Protein AF-0000000076529835 (afdb_homodimer)

Organism: NCBI:txid131109

Sequence (228 aa):
MNEPLEGRTKRHLADLSRFGGEAEFIRSHGYEAYTAWTEQGALLRNAGERILIKVATVVEKLPADYKDDHPEIDWAGITRMHNLVSHHYDKVNDDLLWPALTVRIPALLTVLGLMNEPLEGRTKRHLADLSRFGGEAEFIRSHGYEAYTAWTEQGALLRNAGERILIKVATVVEKLPADYKDDHPEIDWAGITRMHNLVSHHYDKVNDDLLWPALTVRIPALLTVLGL

InterPro domains:
  IPR008201 Ribonuclease HepT-like [PF01934] (36-110)

Foldseek 3Di:
DPVVLVVLLVVLLVVLVVLLVVLVVLPVVDLCQCCDPDPSVVVSVVSLLVSLLSNLVSLVVRDPVVVVVQVVQPNVVSVVSNCCSVPPVPPDDSVVRNCCSVPVSVVVNVSVVD/DPVVLVVLLVVLLVQLVVLLVVLVVLPVVDLCQCCDPDPSVVVSVVSLLVSLLSNLVSLVVRDPVVVVVQVVQPNVVSVVSNCCSVPPVPPDDSVVRNCCSVPVSVVVNVSVVD

Radius of gyration: 18.36 Å; Cα contacts (8 Å, |Δi|>4): 212; chains: 2; bounding box: 35×55×47 Å

Nearest PDB structures (foldseek):
  2y3g-assembly2_B  TM=4.519E-01  e=6.573E+00  Cupriavidus metallidurans CH34
  2y3g-assembly2_B  TM=4.516E-01  e=6.021E+00  Cupriavidus metallidurans CH34

pLDDT: mean 93.11, std 8.87, range [40.88, 98.69]

Solvent-accessible surface area (backbone atoms only — not comparable to full-atom values): 12470 Å² total; per-residue (Å²): 128,69,61,69,56,54,53,51,48,52,49,41,52,51,49,44,43,51,45,47,52,54,34,48,56,53,50,72,62,34,69,66,48,42,68,35,98,44,71,67,9,49,41,45,44,30,16,50,54,32,43,51,40,51,45,32,54,43,58,69,67,49,54,67,70,62,48,64,73,44,71,88,53,63,64,66,57,42,50,51,48,32,51,45,54,73,73,31,70,87,69,64,45,67,80,58,50,50,48,42,47,65,44,50,46,54,49,51,33,53,76,69,69,88,127,68,62,70,54,54,52,49,48,50,50,42,50,52,49,45,44,51,45,48,53,53,34,47,57,54,50,71,61,35,69,68,47,42,68,35,97,44,71,66,9,48,40,43,44,31,16,49,54,32,42,50,41,50,47,31,53,44,58,68,67,48,54,68,70,60,49,64,74,43,73,87,55,64,64,67,58,43,53,52,49,33,51,45,54,74,73,30,70,87,70,62,48,67,82,60,49,48,48,42,48,66,45,51,47,54,49,51,32,52,76,70,70,89

Structure (mmCIF, N/CA/C/O backbone):
data_AF-0000000076529835-model_v1
#
loop_
_entity.id
_entity.type
_entity.pdbx_description
1 polymer 'DUF86 domain-containing protein'
#
loop_
_atom_site.group_PDB
_atom_site.id
_atom_site.type_symbol
_atom_site.label_atom_id
_atom_site.label_alt_id
_atom_site.label_comp_id
_atom_site.label_asym_id
_atom_site.label_entity_id
_atom_site.label_seq_id
_atom_site.pdbx_PDB_ins_code
_atom_site.Cartn_x
_atom_site.Cartn_y
_atom_site.Cartn_z
_atom_site.occupancy
_atom_site.B_iso_or_equiv
_atom_site.auth_seq_id
_atom_site.auth_comp_id
_atom_site.auth_asym_id
_atom_site.auth_atom_id
_atom_site.pdbx_PDB_model_num
ATOM 1 N N . MET A 1 1 ? 2.947 19.594 29.938 1 41.53 1 MET A N 1
ATOM 2 C CA . MET A 1 1 ? 2.797 19.328 28.516 1 41.53 1 MET A CA 1
ATOM 3 C C . MET A 1 1 ? 3.744 18.234 28.062 1 41.53 1 MET A C 1
ATOM 5 O O . MET A 1 1 ? 4.957 18.328 28.234 1 41.53 1 MET A O 1
ATOM 9 N N . ASN A 1 2 ? 3.426 16.891 28.031 1 55.22 2 ASN A N 1
ATOM 10 C CA . ASN A 1 2 ? 4.383 15.789 27.969 1 55.22 2 ASN A CA 1
ATOM 11 C C . ASN A 1 2 ? 5.164 15.812 26.656 1 55.22 2 ASN A C 1
ATOM 13 O O . ASN A 1 2 ? 4.582 15.703 25.578 1 55.22 2 ASN A O 1
ATOM 17 N N . GLU A 1 3 ? 6.324 16.438 26.734 1 56.16 3 GLU A N 1
ATOM 18 C CA . GLU A 1 3 ? 7.312 16.781 25.719 1 56.16 3 GLU A CA 1
ATOM 19 C C . GLU A 1 3 ? 7.461 15.672 24.688 1 56.16 3 GLU A C 1
ATOM 21 O O . GLU A 1 3 ? 7.523 15.938 23.484 1 56.16 3 GLU A O 1
ATOM 26 N N . PRO A 1 4 ? 7.5 14.5 25.172 1 63.59 4 PRO A N 1
ATOM 27 C CA . PRO A 1 4 ? 7.676 13.406 24.203 1 63.59 4 PRO A CA 1
ATOM 28 C C . PRO A 1 4 ? 6.469 13.242 23.281 1 63.59 4 PRO A C 1
ATOM 30 O O . PRO A 1 4 ? 6.629 12.914 22.109 1 63.59 4 PRO A O 1
ATOM 33 N N . LEU A 1 5 ? 5.383 13.641 23.797 1 69.69 5 LEU A N 1
ATOM 34 C CA . LEU A 1 5 ? 4.152 13.5 23.016 1 69.69 5 LEU A CA 1
ATOM 35 C C . LEU A 1 5 ? 4.074 14.562 21.922 1 69.69 5 LEU A C 1
ATOM 37 O O . LEU A 1 5 ? 3.643 14.273 20.812 1 69.69 5 LEU A O 1
ATOM 41 N N . GLU A 1 6 ? 4.602 15.727 22.281 1 77.12 6 GLU A N 1
ATOM 42 C CA . GLU A 1 6 ? 4.629 16.812 21.312 1 77.12 6 GLU A CA 1
ATOM 43 C C . GLU A 1 6 ? 5.586 16.5 20.156 1 77.12 6 GLU A C 1
ATOM 45 O O . GLU A 1 6 ? 5.281 16.781 19 1 77.12 6 GLU A O 1
ATOM 50 N N . GLY A 1 7 ? 6.641 15.914 20.625 1 87.56 7 GLY A N 1
ATOM 51 C CA . GLY A 1 7 ? 7.605 15.547 19.609 1 87.56 7 GLY A CA 1
ATOM 52 C C . GLY A 1 7 ? 7.082 14.492 18.656 1 87.56 7 GLY A C 1
ATOM 53 O O . GLY A 1 7 ? 7.297 14.578 17.438 1 87.56 7 GLY A O 1
ATOM 54 N N . ARG A 1 8 ? 6.402 13.547 19.156 1 88.12 8 ARG A N 1
ATOM 55 C CA . ARG A 1 8 ? 5.828 12.477 18.344 1 88.12 8 ARG A CA 1
ATOM 56 C C . ARG A 1 8 ? 4.746 13.016 17.406 1 88.12 8 ARG A C 1
ATOM 58 O O . ARG A 1 8 ? 4.688 12.641 16.234 1 88.12 8 ARG A O 1
ATOM 65 N N . THR A 1 9 ? 4 13.859 17.984 1 93.38 9 THR A N 1
ATOM 66 C CA . THR A 1 9 ? 2.943 14.453 17.172 1 93.38 9 THR A CA 1
ATOM 67 C C . THR A 1 9 ? 3.533 15.266 16.016 1 93.38 9 THR A C 1
ATOM 69 O O . THR A 1 9 ? 3.049 15.195 14.891 1 93.38 9 THR A O 1
ATOM 72 N N . LYS A 1 10 ? 4.52 15.984 16.297 1 94.19 10 LYS A N 1
ATOM 73 C CA . LYS A 1 10 ? 5.191 16.766 15.266 1 94.19 10 LYS A CA 1
ATOM 74 C C . LYS A 1 10 ? 5.754 15.867 14.172 1 94.19 10 LYS A C 1
ATOM 76 O O . LYS A 1 10 ? 5.672 16.188 12.984 1 94.19 10 LYS A O 1
ATOM 81 N N . ARG A 1 11 ? 6.281 14.805 14.586 1 94.12 11 ARG A N 1
ATOM 82 C CA . ARG A 1 11 ? 6.805 13.844 13.617 1 94.12 11 ARG A CA 1
ATOM 83 C C . ARG A 1 11 ? 5.684 13.258 12.766 1 94.12 11 ARG A C 1
ATOM 85 O O . ARG A 1 11 ? 5.836 13.102 11.555 1 94.12 11 ARG A O 1
ATOM 92 N N . HIS A 1 12 ? 4.609 12.953 13.398 1 94.94 12 HIS A N 1
ATOM 93 C CA . HIS A 1 12 ? 3.455 12.422 12.672 1 94.94 12 HIS A CA 1
ATOM 94 C C . HIS A 1 12 ? 2.924 13.438 11.664 1 94.94 12 HIS A C 1
ATOM 96 O O . HIS A 1 12 ? 2.605 13.086 10.531 1 94.94 12 HIS A O 1
ATOM 102 N N . LEU A 1 13 ? 2.943 14.633 12.094 1 95.94 13 LEU A N 1
ATOM 103 C CA . LEU A 1 13 ? 2.439 15.672 11.195 1 95.94 13 LEU A CA 1
ATOM 104 C C . LEU A 1 13 ? 3.402 15.898 10.031 1 95.94 13 LEU A C 1
ATOM 106 O O . LEU A 1 13 ? 2.973 16.172 8.914 1 95.94 13 LEU A O 1
ATOM 110 N N . ALA A 1 14 ? 4.66 15.781 10.289 1 96.5 14 ALA A N 1
ATOM 111 C CA . ALA A 1 14 ? 5.645 15.875 9.211 1 96.5 14 ALA A CA 1
ATOM 112 C C . ALA A 1 14 ? 5.484 14.727 8.219 1 96.5 14 ALA A C 1
ATOM 114 O O . ALA A 1 14 ? 5.629 14.922 7.012 1 96.5 14 ALA A O 1
ATOM 115 N N . ASP A 1 15 ? 5.188 13.578 8.719 1 96.5 15 ASP A N 1
ATOM 116 C CA . ASP A 1 15 ? 4.926 12.43 7.852 1 96.5 15 ASP A CA 1
ATOM 117 C C . ASP A 1 15 ? 3.713 12.68 6.961 1 96.5 15 ASP A C 1
ATOM 119 O O . ASP A 1 15 ? 3.74 12.375 5.766 1 96.5 15 ASP A O 1
ATOM 123 N N . LEU A 1 16 ? 2.715 13.234 7.543 1 97.06 16 LEU A N 1
ATOM 124 C CA . LEU A 1 16 ? 1.512 13.539 6.777 1 97.06 16 LEU A CA 1
ATOM 125 C C . LEU A 1 16 ? 1.827 14.492 5.629 1 97.06 16 LEU A C 1
ATOM 127 O O . LEU A 1 16 ? 1.333 14.32 4.516 1 97.06 16 LEU A O 1
ATOM 131 N N . SER A 1 17 ? 2.641 15.477 5.965 1 97.69 17 SER A N 1
ATOM 132 C CA . SER A 1 17 ? 3.033 16.422 4.934 1 97.69 17 SER A CA 1
ATOM 133 C C . SER A 1 17 ? 3.777 15.742 3.793 1 97.69 17 SER A C 1
ATOM 135 O O . SER A 1 17 ? 3.516 16.016 2.621 1 97.69 17 SER A O 1
ATOM 137 N N . ARG A 1 18 ? 4.613 14.883 4.172 1 97.38 18 ARG A N 1
ATOM 138 C CA . ARG A 1 18 ? 5.371 14.141 3.168 1 97.38 18 ARG A CA 1
ATOM 139 C C . ARG A 1 18 ? 4.449 13.289 2.307 1 97.38 18 ARG A C 1
ATOM 141 O O . ARG A 1 18 ? 4.551 13.297 1.077 1 97.38 18 ARG A O 1
ATOM 148 N N . PHE A 1 19 ? 3.547 12.594 2.924 1 97.88 19 PHE A N 1
ATOM 149 C CA . PHE A 1 19 ? 2.627 11.727 2.193 1 97.88 19 PHE A CA 1
ATOM 150 C C . PHE A 1 19 ? 1.711 12.547 1.294 1 97.88 19 PHE A C 1
ATOM 152 O O . PHE A 1 19 ? 1.352 12.109 0.2 1 97.88 19 PHE A O 1
ATOM 159 N N . GLY A 1 20 ? 1.376 13.703 1.821 1 98 20 GLY A N 1
ATOM 160 C CA . GLY A 1 20 ? 0.612 14.617 0.98 1 98 20 GLY A CA 1
ATOM 161 C C . GLY A 1 20 ? 1.343 15.008 -0.29 1 98 20 GLY A C 1
ATOM 162 O O . GLY A 1 20 ? 0.738 15.086 -1.361 1 98 20 GLY A O 1
ATOM 163 N N . GLY A 1 21 ? 2.604 15.336 -0.151 1 98.06 21 GLY A N 1
ATOM 164 C CA . GLY A 1 21 ? 3.414 15.633 -1.321 1 98.06 21 GLY A CA 1
ATOM 165 C C . GLY A 1 21 ? 3.482 14.477 -2.307 1 98.06 21 GLY A C 1
ATOM 166 O O . GLY A 1 21 ? 3.438 14.688 -3.52 1 98.06 21 GLY A O 1
ATOM 167 N N . GLU A 1 22 ? 3.566 13.32 -1.808 1 98.38 22 GLU A N 1
ATOM 168 C CA . GLU A 1 22 ? 3.6 12.133 -2.652 1 98.38 22 GLU A CA 1
ATOM 169 C C . GLU A 1 22 ? 2.268 11.922 -3.365 1 98.38 22 GLU A C 1
ATOM 171 O O . GLU A 1 22 ? 2.236 11.5 -4.523 1 98.38 22 GLU A O 1
ATOM 176 N N . ALA A 1 23 ? 1.192 12.195 -2.664 1 98.5 23 ALA A N 1
ATOM 177 C CA . ALA A 1 23 ? -0.124 12.125 -3.293 1 98.5 23 ALA A CA 1
ATOM 178 C C . ALA A 1 23 ? -0.245 13.141 -4.426 1 98.5 23 ALA A C 1
ATOM 180 O O . ALA A 1 23 ? -0.833 12.844 -5.473 1 98.5 23 ALA A O 1
ATOM 181 N N . GLU A 1 24 ? 0.293 14.289 -4.164 1 98.25 24 GLU A N 1
ATOM 182 C CA . GLU A 1 24 ? 0.269 15.328 -5.188 1 98.25 24 GLU A CA 1
ATOM 183 C C . GLU A 1 24 ? 1.022 14.891 -6.438 1 98.25 24 GLU A C 1
ATOM 185 O O . GLU A 1 24 ? 0.623 15.219 -7.559 1 98.25 24 GLU A O 1
ATOM 190 N N . PHE A 1 25 ? 2.107 14.234 -6.258 1 98.69 25 PHE A N 1
ATOM 191 C CA . PHE A 1 25 ? 2.873 13.727 -7.387 1 98.69 25 PHE A CA 1
ATOM 192 C C . PHE A 1 25 ? 2.033 12.758 -8.211 1 98.69 25 PHE A C 1
ATOM 194 O O . PHE A 1 25 ? 2.064 12.797 -9.445 1 98.69 25 PHE A O 1
ATOM 201 N N . ILE A 1 26 ? 1.257 11.914 -7.574 1 98.5 26 ILE A N 1
ATOM 202 C CA . ILE A 1 26 ? 0.363 11 -8.273 1 98.5 26 ILE A CA 1
ATOM 203 C C . ILE A 1 26 ? -0.713 11.789 -9.016 1 98.5 26 ILE A C 1
ATOM 205 O O . ILE A 1 26 ? -0.988 11.531 -10.188 1 98.5 26 ILE A O 1
ATOM 209 N N . ARG A 1 27 ? -1.266 12.734 -8.32 1 98.06 27 ARG A N 1
ATOM 210 C CA . ARG A 1 27 ? -2.285 13.586 -8.93 1 98.06 27 ARG A CA 1
ATOM 211 C C . ARG A 1 27 ? -1.761 14.242 -10.203 1 98.06 27 ARG A C 1
ATOM 213 O O . ARG A 1 27 ? -2.49 14.375 -11.188 1 98.06 27 ARG A O 1
ATOM 220 N N . SER A 1 28 ? -0.543 14.617 -10.195 1 98.44 28 SER A N 1
ATOM 221 C CA . SER A 1 28 ? 0.038 15.375 -11.297 1 98.44 28 SER A CA 1
ATOM 222 C C . SER A 1 28 ? 0.135 14.523 -12.562 1 98.44 28 SER A C 1
A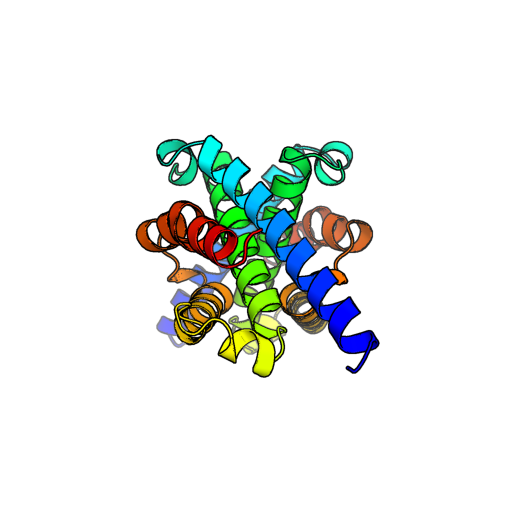TOM 224 O O . SER A 1 28 ? 0.321 15.055 -13.656 1 98.44 28 SER A O 1
ATOM 226 N N . HIS A 1 29 ? 0.025 13.234 -12.453 1 98.19 29 HIS A N 1
ATOM 227 C CA . HIS A 1 29 ? 0.052 12.352 -13.617 1 98.19 29 HIS A CA 1
ATOM 228 C C . HIS A 1 29 ? -1.295 12.352 -14.328 1 98.19 29 HIS A C 1
ATOM 230 O O . HIS A 1 29 ? -1.392 11.906 -15.477 1 98.19 29 HIS A O 1
ATOM 236 N N . GLY A 1 30 ? -2.342 12.742 -13.578 1 98.06 30 GLY A N 1
ATOM 237 C CA . GLY A 1 30 ? -3.666 12.859 -14.164 1 98.06 30 GLY A CA 1
ATOM 238 C C . GLY A 1 30 ? -4.504 11.602 -14 1 98.06 30 GLY A C 1
ATOM 239 O O . GLY A 1 30 ? -3.963 10.508 -13.859 1 98.06 30 GLY A O 1
ATOM 240 N N . TYR A 1 31 ? -5.84 11.773 -14.094 1 97.69 31 TYR A N 1
ATOM 241 C CA . TYR A 1 31 ? -6.809 10.703 -13.891 1 97.69 31 TYR A CA 1
ATOM 242 C C . TYR A 1 31 ? -6.664 9.633 -14.961 1 97.69 31 TYR A C 1
ATOM 244 O O . TYR A 1 31 ? -6.77 8.438 -14.672 1 97.69 31 TYR A O 1
ATOM 252 N N . GLU A 1 32 ? -6.402 10.016 -16.141 1 97.75 32 GLU A N 1
ATOM 253 C CA . GLU A 1 32 ? -6.297 9.07 -17.25 1 97.75 32 GLU A CA 1
ATOM 254 C C . GLU A 1 32 ? -5.113 8.133 -17.062 1 97.75 32 GLU A C 1
ATOM 256 O O . GLU A 1 32 ? -5.242 6.918 -17.25 1 97.75 32 GLU A O 1
ATOM 261 N N . ALA A 1 33 ? -4.023 8.672 -16.688 1 97.94 33 ALA A N 1
ATOM 262 C CA . ALA A 1 33 ? -2.852 7.84 -16.422 1 97.94 33 ALA A CA 1
ATOM 263 C C . ALA A 1 33 ? -3.088 6.914 -15.227 1 97.94 33 ALA A C 1
ATOM 265 O O . ALA A 1 33 ? -2.705 5.742 -15.258 1 97.94 33 ALA A O 1
ATOM 266 N N . TYR A 1 34 ? -3.762 7.473 -14.312 1 98.19 34 TYR A N 1
ATOM 267 C CA . TYR A 1 34 ? -4.039 6.738 -13.078 1 98.19 34 TYR A CA 1
ATOM 268 C C . TYR A 1 34 ? -4.945 5.547 -13.344 1 98.19 34 TYR A C 1
ATOM 270 O O . TYR A 1 34 ? -4.73 4.461 -12.805 1 98.19 34 TYR A O 1
ATOM 278 N N . THR A 1 35 ? -5.852 5.68 -14.211 1 96.94 35 THR A N 1
ATOM 279 C CA . THR A 1 35 ? -6.852 4.637 -14.391 1 96.94 35 THR A CA 1
ATOM 280 C C . THR A 1 35 ? -6.504 3.75 -15.586 1 96.94 35 THR A C 1
ATOM 282 O O . THR A 1 35 ? -7.215 2.785 -15.875 1 96.94 35 THR A O 1
ATOM 285 N N . ALA A 1 36 ? -5.434 4.043 -16.219 1 97.25 36 ALA A N 1
ATOM 286 C CA . ALA A 1 36 ? -5.039 3.27 -17.391 1 97.25 36 ALA A CA 1
ATOM 287 C C . ALA A 1 36 ? -4.715 1.827 -17.016 1 97.25 36 ALA A C 1
ATOM 289 O O . ALA A 1 36 ? -4.094 1.574 -15.984 1 97.25 36 ALA A O 1
ATOM 290 N N . TRP A 1 37 ? -5.16 0.891 -17.891 1 95.44 37 TRP A N 1
ATOM 291 C CA . TRP A 1 37 ? -4.824 -0.513 -17.688 1 95.44 37 TRP A CA 1
ATOM 292 C C . TRP A 1 37 ? -3.451 -0.837 -18.266 1 95.44 37 TRP A C 1
ATOM 294 O O . TRP A 1 37 ? -3.338 -1.612 -19.203 1 95.44 37 TRP A O 1
ATOM 304 N N . THR A 1 38 ? -2.467 -0.208 -17.766 1 97.38 38 THR A N 1
ATOM 305 C CA . THR A 1 38 ? -1.058 -0.358 -18.109 1 97.38 38 THR A CA 1
ATOM 306 C C . THR A 1 38 ? -0.212 -0.574 -16.859 1 97.38 38 THR A C 1
ATOM 308 O O . THR A 1 38 ? -0.699 -0.411 -15.734 1 97.38 38 THR A O 1
ATOM 311 N N . GLU A 1 39 ? 1.002 -0.885 -17.031 1 97.25 39 GLU A N 1
ATOM 312 C CA . GLU A 1 39 ? 1.929 -1.034 -15.914 1 97.25 39 GLU A CA 1
ATOM 313 C C . GLU A 1 39 ? 2.1 0.281 -15.156 1 97.25 39 GLU A C 1
ATOM 315 O O . GLU A 1 39 ? 2.184 0.291 -13.93 1 97.25 39 GLU A O 1
ATOM 320 N N . GLN A 1 40 ? 2.146 1.317 -15.953 1 97.69 40 GLN A N 1
ATOM 321 C CA . GLN A 1 40 ? 2.268 2.635 -15.336 1 97.69 40 GLN A CA 1
ATOM 322 C C . GLN A 1 40 ? 1.024 2.977 -14.523 1 97.69 40 GLN A C 1
ATOM 324 O O . GLN A 1 40 ? 1.127 3.547 -13.43 1 97.69 40 GLN A O 1
ATOM 329 N N . GLY A 1 41 ? -0.116 2.68 -15.07 1 97.94 41 GLY A N 1
ATOM 330 C CA . GLY A 1 41 ? -1.341 2.879 -14.312 1 97.94 41 GLY A CA 1
ATOM 331 C C . GLY A 1 41 ? -1.379 2.086 -13.016 1 97.94 41 GLY A C 1
ATOM 332 O O . GLY A 1 41 ? -1.753 2.615 -11.969 1 97.94 41 GLY A O 1
ATOM 333 N N . ALA A 1 42 ? -0.956 0.844 -13.109 1 97.81 42 ALA A N 1
ATOM 334 C CA . ALA A 1 42 ? -0.907 -0.012 -11.922 1 97.81 42 ALA A CA 1
ATOM 335 C C . ALA A 1 42 ? 0.062 0.543 -10.883 1 97.81 42 ALA A C 1
ATOM 337 O O . ALA A 1 42 ? -0.207 0.483 -9.68 1 97.81 42 ALA A O 1
ATOM 338 N N . LEU A 1 43 ? 1.141 1.068 -11.398 1 98.62 43 LEU A N 1
ATOM 339 C CA . LEU A 1 43 ? 2.131 1.688 -10.531 1 98.62 43 LEU A CA 1
ATOM 340 C C . LEU A 1 43 ? 1.518 2.846 -9.75 1 98.62 43 LEU A C 1
ATOM 342 O O . LEU A 1 43 ? 1.668 2.924 -8.523 1 98.62 43 LEU A O 1
ATOM 346 N N . LEU A 1 44 ? 0.833 3.688 -10.406 1 98.5 44 LEU A N 1
ATOM 347 C CA . LEU A 1 44 ? 0.201 4.848 -9.789 1 98.5 44 LEU A CA 1
ATOM 348 C C . LEU A 1 44 ? -0.877 4.414 -8.797 1 98.5 44 LEU A C 1
ATOM 350 O O . LEU A 1 44 ? -0.97 4.957 -7.699 1 98.5 44 LEU A O 1
ATOM 354 N N . ARG A 1 45 ? -1.605 3.436 -9.148 1 97.75 45 ARG A N 1
ATOM 355 C CA . ARG A 1 45 ? -2.697 2.975 -8.297 1 97.75 45 ARG A CA 1
ATOM 356 C C . ARG A 1 45 ? -2.166 2.303 -7.035 1 97.75 45 ARG A C 1
ATOM 358 O O . ARG A 1 45 ? -2.637 2.58 -5.93 1 97.75 45 ARG A O 1
ATOM 365 N N . ASN A 1 46 ? -1.205 1.452 -7.203 1 98.12 46 ASN A N 1
ATOM 366 C CA . ASN A 1 46 ? -0.594 0.814 -6.043 1 98.12 46 ASN A CA 1
ATOM 367 C C . ASN A 1 46 ? 0.006 1.843 -5.086 1 98.12 46 ASN A C 1
ATOM 369 O O . ASN A 1 46 ? -0.195 1.763 -3.875 1 98.12 46 ASN A O 1
ATOM 373 N N . ALA A 1 47 ? 0.714 2.766 -5.648 1 98.5 47 ALA A N 1
ATOM 374 C CA . ALA A 1 47 ? 1.323 3.807 -4.824 1 98.5 47 ALA A CA 1
ATOM 375 C C . ALA A 1 47 ? 0.258 4.629 -4.105 1 98.5 47 ALA A C 1
ATOM 377 O O . ALA A 1 47 ? 0.403 4.945 -2.922 1 98.5 47 ALA A O 1
ATOM 378 N N . GLY A 1 48 ? -0.76 4.988 -4.816 1 98.06 48 GLY A N 1
ATOM 379 C CA . GLY A 1 48 ? -1.847 5.742 -4.215 1 98.06 48 GLY A CA 1
ATOM 380 C C . GLY A 1 48 ? -2.504 5.02 -3.055 1 98.06 48 GLY A C 1
ATOM 381 O O . GLY A 1 48 ? -2.791 5.621 -2.02 1 98.06 48 GLY A O 1
ATOM 382 N N . GLU A 1 49 ? -2.762 3.76 -3.27 1 97.25 49 GLU A N 1
ATOM 383 C CA . GLU A 1 49 ? -3.35 2.953 -2.203 1 97.25 49 GLU A CA 1
ATOM 384 C C . GLU A 1 49 ? -2.455 2.932 -0.968 1 97.25 49 GLU A C 1
ATOM 386 O O . GLU A 1 49 ? -2.939 3.059 0.159 1 97.25 49 GLU A O 1
ATOM 391 N N . ARG A 1 50 ? -1.225 2.787 -1.156 1 97.06 50 ARG A N 1
ATOM 392 C CA . ARG A 1 50 ? -0.289 2.748 -0.037 1 97.06 50 ARG A CA 1
ATOM 393 C C . ARG A 1 50 ? -0.24 4.09 0.683 1 97.06 50 ARG A C 1
ATOM 395 O O . ARG A 1 50 ? -0.197 4.141 1.914 1 97.06 50 ARG A O 1
ATOM 402 N N . ILE A 1 51 ? -0.216 5.145 -0.064 1 97.56 51 ILE A N 1
ATOM 403 C CA . ILE A 1 51 ? -0.189 6.477 0.526 1 97.56 51 ILE A CA 1
ATOM 404 C C . ILE A 1 51 ? -1.421 6.676 1.406 1 97.56 51 ILE A C 1
ATOM 406 O O . ILE A 1 51 ? -1.319 7.203 2.518 1 97.56 51 ILE A O 1
ATOM 410 N N . LEU A 1 52 ? -2.545 6.27 0.88 1 96.5 52 LEU A N 1
ATOM 411 C CA . LEU A 1 52 ? -3.773 6.383 1.659 1 96.5 52 LEU A CA 1
ATOM 412 C C . LEU A 1 52 ? -3.658 5.609 2.971 1 96.5 52 LEU A C 1
ATOM 414 O O . LEU A 1 52 ? -4.047 6.109 4.027 1 96.5 52 LEU A O 1
ATOM 418 N N . ILE A 1 53 ? -3.152 4.445 2.928 1 96.25 53 ILE A N 1
ATOM 419 C CA . ILE A 1 53 ? -2.986 3.609 4.113 1 96.25 53 ILE A CA 1
ATOM 420 C C . ILE A 1 53 ? -2.02 4.281 5.086 1 96.25 53 ILE A C 1
ATOM 422 O O . ILE A 1 53 ? -2.279 4.332 6.289 1 96.25 53 ILE A O 1
ATOM 426 N N . LYS A 1 54 ? -0.965 4.828 4.594 1 96.69 54 LYS A N 1
ATOM 427 C CA . LYS A 1 54 ? 0.022 5.496 5.438 1 96.69 54 LYS A CA 1
ATOM 428 C C . LYS A 1 54 ? -0.574 6.734 6.105 1 96.69 54 LYS A C 1
ATOM 430 O O . LYS A 1 54 ? -0.346 6.973 7.293 1 96.69 54 LYS A O 1
ATOM 435 N N . VAL A 1 55 ? -1.295 7.48 5.352 1 96.94 55 VAL A N 1
ATOM 436 C CA . VAL A 1 55 ? -1.962 8.648 5.91 1 96.94 55 VAL A CA 1
ATOM 437 C C . VAL A 1 55 ? -2.893 8.227 7.043 1 96.94 55 VAL A C 1
ATOM 439 O O . VAL A 1 55 ? -2.846 8.789 8.141 1 96.94 55 VAL A O 1
ATOM 442 N N . ALA A 1 56 ? -3.699 7.258 6.762 1 96 56 ALA A N 1
ATOM 443 C CA . ALA A 1 56 ? -4.645 6.789 7.77 1 96 56 ALA A CA 1
ATOM 444 C C . ALA A 1 56 ? -3.918 6.262 9 1 96 56 ALA A C 1
ATOM 446 O O . ALA A 1 56 ? -4.352 6.492 10.133 1 96 56 ALA A O 1
ATOM 447 N N . THR A 1 57 ? -2.826 5.566 8.82 1 94.44 57 THR A N 1
ATOM 448 C CA . THR A 1 57 ? -2.023 5.031 9.914 1 94.44 57 THR A CA 1
ATOM 449 C C . THR A 1 57 ? -1.505 6.16 10.805 1 94.44 57 THR A C 1
ATOM 451 O O . THR A 1 57 ? -1.591 6.078 12.031 1 94.44 57 THR A O 1
ATOM 454 N N . VAL A 1 58 ? -0.989 7.215 10.203 1 94.81 58 VAL A N 1
ATOM 455 C CA . VAL A 1 58 ? -0.48 8.359 10.953 1 94.81 58 VAL A CA 1
ATOM 456 C C . VAL A 1 58 ? -1.617 9.008 11.742 1 94.81 58 VAL A C 1
ATOM 458 O O . VAL A 1 58 ? -1.466 9.312 12.93 1 94.81 58 VAL A O 1
ATOM 461 N N . VAL A 1 59 ? -2.734 9.164 11.047 1 95.12 59 VAL A N 1
ATOM 462 C CA . VAL A 1 59 ? -3.898 9.797 11.656 1 95.12 59 VAL A CA 1
ATOM 463 C C . VAL A 1 59 ? -4.332 9 12.883 1 95.12 59 VAL A C 1
ATOM 465 O O . VAL A 1 59 ? -4.672 9.578 13.922 1 95.12 59 VAL A O 1
ATOM 468 N N . GLU A 1 60 ? -4.309 7.758 12.742 1 93.62 60 GLU A N 1
ATOM 469 C CA . GLU A 1 60 ? -4.734 6.891 13.836 1 93.62 60 GLU A CA 1
ATOM 470 C C . GLU A 1 60 ? -3.781 6.984 15.016 1 93.62 60 GLU A C 1
ATOM 472 O O . GLU A 1 60 ? -4.168 6.723 16.156 1 93.62 60 GLU A O 1
ATOM 477 N N . LYS A 1 61 ? -2.619 7.387 14.781 1 92.94 61 LYS A N 1
ATOM 478 C CA . LYS A 1 61 ? -1.607 7.48 15.828 1 92.94 61 LYS A CA 1
ATOM 479 C C . LYS A 1 61 ? -1.655 8.844 16.516 1 92.94 61 LYS A C 1
ATOM 481 O O . LYS A 1 61 ? -1.03 9.031 17.562 1 92.94 61 LYS A O 1
ATOM 486 N N . LEU A 1 62 ? -2.365 9.789 15.984 1 94.62 62 LEU A N 1
ATOM 487 C CA . LEU A 1 62 ? -2.486 11.094 16.609 1 94.62 62 LEU A CA 1
ATOM 488 C C . LEU A 1 62 ? -3.23 10.992 17.938 1 94.62 62 LEU A C 1
ATOM 490 O O . LEU A 1 62 ? -4.188 10.227 18.062 1 94.62 62 LEU A O 1
ATOM 494 N N . PRO A 1 63 ? -2.816 11.805 18.891 1 94.75 63 PRO A N 1
ATOM 495 C CA . PRO A 1 63 ? -3.477 11.758 20.188 1 94.75 63 PRO A CA 1
ATOM 496 C C . PRO A 1 63 ? -4.93 12.227 20.141 1 94.75 63 PRO A C 1
ATOM 498 O O . PRO A 1 63 ? -5.277 13.07 19.312 1 94.75 63 PRO A O 1
ATOM 501 N N . ALA A 1 64 ? -5.711 11.672 21.094 1 94.12 64 ALA A N 1
ATOM 502 C CA . ALA A 1 64 ? -7.133 11.984 21.156 1 94.12 64 ALA A CA 1
ATOM 503 C C . ALA A 1 64 ? -7.355 13.484 21.328 1 94.12 64 ALA A C 1
ATOM 505 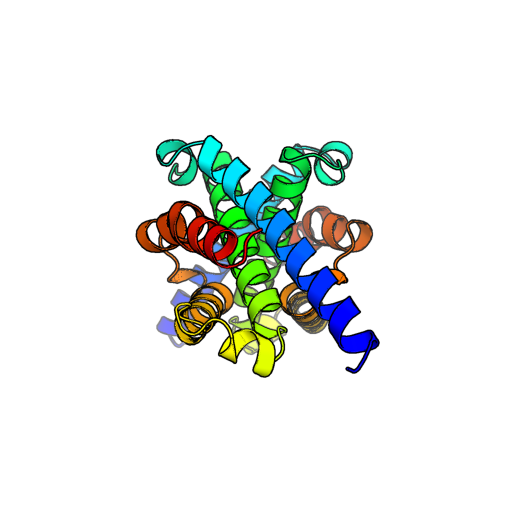O O . ALA A 1 64 ? -8.266 14.062 20.734 1 94.12 64 ALA A O 1
ATOM 506 N N . ASP A 1 65 ? -6.625 14.055 22.172 1 94.38 65 ASP A N 1
ATOM 507 C CA . ASP A 1 65 ? -6.785 15.484 22.422 1 94.38 65 ASP A CA 1
ATOM 508 C C . ASP A 1 65 ? -6.535 16.297 21.156 1 94.38 65 ASP A C 1
ATOM 510 O O . ASP A 1 65 ? -7.207 17.297 20.906 1 94.38 65 ASP A O 1
ATOM 514 N N . TYR A 1 66 ? -5.543 15.914 20.422 1 94.38 66 TYR A N 1
ATOM 515 C CA . TYR A 1 66 ? -5.273 16.562 19.141 1 94.38 66 TYR A CA 1
ATOM 516 C C . TYR A 1 66 ? -6.473 16.453 18.219 1 94.38 66 TYR A C 1
ATOM 518 O O . TYR A 1 66 ? -6.871 17.438 17.594 1 94.38 66 TYR A O 1
ATOM 526 N N . LYS A 1 67 ? -7.027 15.32 18.125 1 95.19 67 LYS A N 1
ATOM 527 C CA . LYS A 1 67 ? -8.18 15.086 17.266 1 95.19 67 LYS A CA 1
ATOM 528 C C . LYS A 1 67 ? -9.398 15.867 17.75 1 95.19 67 LYS A C 1
ATOM 530 O O . LYS A 1 67 ? -10.172 16.391 16.938 1 95.19 67 LYS A O 1
ATOM 535 N N . ASP A 1 68 ? -9.492 15.93 18.984 1 95.31 68 ASP A N 1
ATOM 536 C CA . ASP A 1 68 ? -10.594 16.688 19.562 1 95.31 68 ASP A CA 1
ATOM 537 C C . ASP A 1 68 ? -10.516 18.156 19.188 1 95.31 68 ASP A C 1
ATOM 539 O O . ASP A 1 68 ? -11.547 18.844 19.109 1 95.31 68 ASP A O 1
ATOM 543 N N . ASP A 1 69 ? -9.344 18.594 18.953 1 94.5 69 ASP A N 1
ATOM 544 C CA . ASP A 1 69 ? -9.125 19.984 18.578 1 94.5 69 ASP A CA 1
ATOM 545 C C . ASP A 1 69 ? -9.508 20.234 17.125 1 94.5 69 ASP A C 1
ATOM 547 O O . ASP A 1 69 ? -9.602 21.391 16.703 1 94.5 69 ASP A O 1
ATOM 551 N N . HIS A 1 70 ? -9.719 19.234 16.359 1 95.69 70 HIS A N 1
ATOM 552 C CA . HIS A 1 70 ? -10.078 19.344 14.953 1 95.69 70 HIS A CA 1
ATOM 553 C C . HIS A 1 70 ? -11.336 18.531 14.641 1 95.69 70 HIS A C 1
ATOM 555 O O . HIS A 1 70 ? -11.289 17.578 13.852 1 95.69 70 HIS A O 1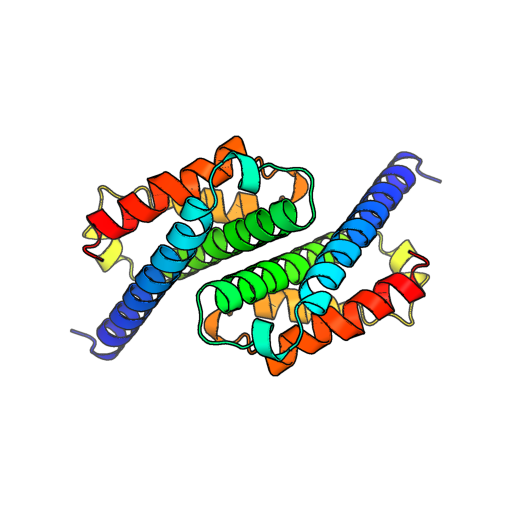
ATOM 561 N N . PRO A 1 71 ? -12.461 18.969 15.18 1 95 71 PRO A N 1
ATOM 562 C CA . PRO A 1 71 ? -13.703 18.203 15.031 1 95 71 PRO A CA 1
ATOM 563 C C . PRO A 1 71 ? -14.273 18.266 13.617 1 95 71 PRO A C 1
ATOM 565 O O . PRO A 1 71 ? -15.164 17.484 13.273 1 95 71 PRO A O 1
ATOM 568 N N . GLU A 1 72 ? -13.766 19.125 12.844 1 94.81 72 GLU A N 1
ATOM 569 C CA . GLU A 1 72 ? -14.234 19.266 11.461 1 94.81 72 GLU A CA 1
ATOM 570 C C . GLU A 1 72 ? -13.734 18.109 10.594 1 94.81 72 GLU A C 1
ATOM 572 O O . GLU A 1 72 ? -14.234 17.906 9.484 1 94.81 72 GLU A O 1
ATOM 577 N N . ILE A 1 73 ? -12.75 17.453 11.094 1 96.25 73 ILE A N 1
ATOM 578 C CA . ILE A 1 73 ? -12.188 16.328 10.344 1 96.25 73 ILE A CA 1
ATOM 579 C C . ILE A 1 73 ? -12.969 15.055 10.664 1 96.25 73 ILE A C 1
ATOM 581 O O . ILE A 1 73 ? -13.242 14.758 11.828 1 96.25 73 ILE A O 1
ATOM 585 N N . ASP A 1 74 ? -13.359 14.273 9.586 1 94.88 74 ASP A N 1
ATOM 586 C CA . ASP A 1 74 ? -14.023 12.984 9.734 1 94.88 74 ASP A CA 1
ATOM 587 C C . ASP A 1 74 ? -13.023 11.883 10.047 1 94.88 74 ASP A C 1
ATOM 589 O O . ASP A 1 74 ? -12.766 11.008 9.211 1 94.88 74 ASP A O 1
ATOM 593 N N . TRP A 1 75 ? -12.578 11.797 11.312 1 95.56 75 TRP A N 1
ATOM 594 C CA . TRP A 1 75 ? -11.555 10.844 11.734 1 95.56 75 TRP A CA 1
ATOM 595 C C . TRP A 1 75 ? -12.039 9.406 11.539 1 95.56 75 TRP A C 1
ATOM 597 O O . TRP A 1 75 ? -11.273 8.547 11.102 1 95.56 75 TRP A O 1
ATOM 607 N N . ALA A 1 76 ? -13.281 9.188 11.773 1 93.69 76 ALA A N 1
ATOM 608 C CA . ALA A 1 76 ? -13.859 7.855 11.625 1 93.69 76 ALA A CA 1
ATOM 609 C C . ALA A 1 76 ? -13.883 7.426 10.164 1 93.69 76 ALA A C 1
ATOM 611 O O . ALA A 1 76 ? -13.656 6.258 9.844 1 93.69 76 ALA A O 1
ATOM 612 N N . GLY A 1 77 ? -14.195 8.328 9.328 1 94 77 GLY A N 1
ATOM 613 C CA . GLY A 1 77 ? -14.195 8.039 7.902 1 94 77 GLY A CA 1
ATOM 614 C C . GLY A 1 77 ? -12.836 7.625 7.375 1 94 77 GLY A C 1
ATOM 615 O O . GLY A 1 77 ? -12.734 6.734 6.527 1 94 77 GLY A O 1
ATOM 616 N N . ILE A 1 78 ? -11.805 8.273 7.906 1 94.62 78 ILE A N 1
ATOM 617 C CA . ILE A 1 78 ? -10.438 7.945 7.516 1 94.62 78 ILE A CA 1
ATOM 618 C C . ILE A 1 78 ? -10.117 6.508 7.926 1 94.62 78 ILE A C 1
ATOM 620 O O . ILE A 1 78 ? -9.555 5.742 7.137 1 94.62 78 ILE A O 1
ATOM 624 N N . THR A 1 79 ? -10.523 6.156 9.07 1 92.38 79 THR A N 1
ATOM 625 C CA . THR A 1 79 ? -10.297 4.805 9.562 1 92.38 79 THR A CA 1
ATOM 626 C C . THR A 1 79 ? -11.062 3.785 8.711 1 92.38 79 THR A C 1
ATOM 628 O O . THR A 1 79 ? -10.539 2.715 8.398 1 92.38 79 THR A O 1
ATOM 631 N N . ARG A 1 80 ? -12.266 4.102 8.352 1 91.44 80 ARG A N 1
ATOM 632 C CA . ARG A 1 80 ? -13.07 3.215 7.523 1 91.44 80 ARG A CA 1
ATOM 633 C C . ARG A 1 80 ? -12.414 2.99 6.164 1 91.44 80 ARG A C 1
ATOM 635 O O . ARG A 1 80 ? -12.398 1.869 5.652 1 91.44 80 ARG A O 1
ATOM 642 N N . MET A 1 81 ? -11.93 4.016 5.652 1 90.19 81 MET A N 1
ATOM 643 C CA . MET A 1 81 ? -11.258 3.902 4.363 1 90.19 81 MET A CA 1
ATOM 644 C C . MET A 1 81 ? -10 3.045 4.48 1 90.19 81 MET A C 1
ATOM 646 O O . MET A 1 81 ? -9.711 2.23 3.598 1 90.19 81 MET A O 1
ATOM 650 N N . HIS A 1 82 ? -9.227 3.277 5.531 1 91.12 82 HIS A N 1
ATOM 651 C CA . HIS A 1 82 ? -8.062 2.441 5.797 1 91.12 82 HIS A CA 1
ATOM 652 C C . HIS A 1 82 ? -8.43 0.962 5.758 1 91.12 82 HIS A C 1
ATOM 654 O O . HIS A 1 82 ? -7.781 0.176 5.062 1 91.12 82 HIS A O 1
ATOM 660 N N . ASN A 1 83 ? -9.492 0.65 6.441 1 89.5 83 ASN A N 1
ATOM 661 C CA . ASN A 1 83 ? -9.906 -0.745 6.551 1 89.5 83 ASN A CA 1
ATOM 662 C C . ASN A 1 83 ? -10.312 -1.312 5.195 1 89.5 83 ASN A C 1
ATOM 664 O O . ASN A 1 83 ? -9.977 -2.453 4.867 1 89.5 83 ASN A O 1
ATOM 668 N N . LEU A 1 84 ? -10.984 -0.528 4.523 1 89.38 84 LEU A N 1
ATOM 669 C CA . LEU A 1 84 ? -11.43 -0.946 3.197 1 89.38 84 LEU A CA 1
ATOM 670 C C . LEU A 1 84 ? -10.234 -1.24 2.291 1 89.38 84 LEU A C 1
ATOM 672 O O . LEU A 1 84 ? -10.172 -2.305 1.673 1 89.38 84 LEU A O 1
ATOM 676 N N . VAL A 1 85 ? -9.266 -0.387 2.24 1 92.38 85 VAL A N 1
ATOM 677 C CA . VAL A 1 85 ? -8.133 -0.516 1.326 1 92.38 85 VAL A CA 1
ATOM 678 C C . VAL A 1 85 ? -7.203 -1.624 1.811 1 92.38 85 VAL A C 1
ATOM 680 O O . VAL A 1 85 ? -6.684 -2.4 1.007 1 92.38 85 VAL A O 1
ATOM 683 N N . SER A 1 86 ? -7.039 -1.76 3.078 1 90.19 86 SER A N 1
ATOM 684 C CA . SER A 1 86 ? -6.102 -2.721 3.65 1 90.19 86 SER A CA 1
ATOM 685 C C . SER A 1 86 ? -6.633 -4.145 3.539 1 90.19 86 SER A C 1
ATOM 687 O O . SER A 1 86 ? -5.859 -5.086 3.346 1 90.19 86 SER A O 1
ATOM 689 N N . HIS A 1 87 ? -7.891 -4.312 3.607 1 85.25 87 HIS A N 1
ATOM 690 C CA . HIS A 1 87 ? -8.406 -5.668 3.766 1 85.25 87 HIS A CA 1
ATOM 691 C C . HIS A 1 87 ? -9.156 -6.121 2.518 1 85.25 87 HIS A C 1
ATOM 693 O O . HIS A 1 87 ? -9.32 -7.324 2.291 1 85.25 87 HIS A O 1
ATOM 699 N N . HIS A 1 88 ? -9.516 -5.211 1.721 1 86.19 88 HIS A N 1
ATOM 700 C CA . HIS A 1 88 ? -10.32 -5.547 0.556 1 86.19 88 HIS A CA 1
ATOM 701 C C . HIS A 1 88 ? -9.703 -4.992 -0.724 1 86.19 88 HIS A C 1
ATOM 703 O O . HIS A 1 88 ? -10.336 -4.203 -1.431 1 86.19 88 HIS A O 1
ATOM 709 N N . TYR A 1 89 ? -8.586 -5.582 -1.067 1 85.44 89 TYR A N 1
ATOM 710 C CA . TYR A 1 89 ? -7.84 -5.094 -2.223 1 85.44 89 TYR A CA 1
ATOM 711 C C . TYR A 1 89 ? -8.648 -5.258 -3.504 1 85.44 89 TYR A C 1
ATOM 713 O O . TYR A 1 89 ? -8.422 -4.547 -4.484 1 85.44 89 TYR A O 1
ATOM 721 N N . ASP A 1 90 ? -9.562 -6.129 -3.453 1 85.06 90 ASP A N 1
ATOM 722 C CA . ASP A 1 90 ? -10.352 -6.43 -4.641 1 85.06 90 ASP A CA 1
ATOM 723 C C . ASP A 1 90 ? -11.602 -5.555 -4.707 1 85.06 90 ASP A C 1
ATOM 725 O O . ASP A 1 90 ? -12.344 -5.59 -5.691 1 85.06 90 ASP A O 1
ATOM 729 N N . LYS A 1 91 ? -11.789 -4.785 -3.707 1 84.38 91 LYS A N 1
ATOM 730 C CA . LYS A 1 91 ? -12.961 -3.918 -3.689 1 84.38 91 LYS A CA 1
ATOM 731 C C . LYS A 1 91 ? -12.57 -2.453 -3.838 1 84.38 91 LYS A C 1
ATOM 733 O O . LYS A 1 91 ? -13.414 -1.562 -3.752 1 84.38 91 LYS A O 1
ATOM 738 N N . VAL A 1 92 ? -11.336 -2.266 -4.004 1 86.62 92 VAL A N 1
ATOM 739 C CA . VAL A 1 92 ? -10.852 -0.899 -4.156 1 86.62 92 VAL A CA 1
ATOM 740 C C . VAL A 1 92 ? -11.156 -0.393 -5.562 1 86.62 92 VAL A C 1
ATOM 742 O O . VAL A 1 92 ? -10.844 -1.06 -6.555 1 86.62 92 VAL A O 1
ATOM 745 N N . ASN A 1 93 ? -11.891 0.66 -5.652 1 88.69 93 ASN A N 1
ATOM 746 C CA . ASN A 1 93 ? -12.32 1.26 -6.91 1 88.69 93 ASN A CA 1
ATOM 747 C C . ASN A 1 93 ? -11.633 2.604 -7.152 1 88.69 93 ASN A C 1
ATOM 749 O O . ASN A 1 93 ? -11.516 3.416 -6.234 1 88.69 93 ASN A O 1
ATOM 753 N N . ASP A 1 94 ? -11.266 2.787 -8.375 1 89.12 94 ASP A N 1
ATOM 754 C CA . ASP A 1 94 ? -10.57 4.016 -8.742 1 89.12 94 ASP A CA 1
ATOM 755 C C . ASP A 1 94 ? -11.422 5.246 -8.422 1 89.12 94 ASP A C 1
ATOM 757 O O . ASP A 1 94 ? -10.891 6.285 -8.023 1 89.12 94 ASP A O 1
ATOM 761 N N . ASP A 1 95 ? -12.672 5.047 -8.531 1 88.88 95 ASP A N 1
ATOM 762 C CA . ASP A 1 95 ? -13.578 6.164 -8.32 1 88.88 95 ASP A CA 1
ATOM 763 C C . ASP A 1 95 ? -13.562 6.621 -6.859 1 88.88 95 ASP A C 1
ATOM 765 O O . ASP A 1 95 ? -13.836 7.785 -6.566 1 88.88 95 ASP A O 1
ATOM 769 N N . LEU A 1 96 ? -13.242 5.754 -6.008 1 90.31 96 LEU A N 1
ATOM 770 C CA . LEU A 1 96 ? -13.141 6.078 -4.59 1 90.31 96 LEU A CA 1
ATOM 771 C C . LEU A 1 96 ? -11.734 6.559 -4.238 1 90.31 96 LEU A C 1
ATOM 773 O O . LEU A 1 96 ? -11.578 7.535 -3.5 1 90.31 96 LEU A O 1
ATOM 777 N N . LEU A 1 97 ? -10.805 6.012 -4.832 1 94.38 97 LEU A N 1
ATOM 778 C CA . LEU A 1 97 ? -9.43 6.23 -4.383 1 94.38 97 LEU A CA 1
ATOM 779 C C . LEU A 1 97 ? -8.867 7.52 -4.969 1 94.38 97 LEU A C 1
ATOM 781 O O . LEU A 1 97 ? -8.117 8.234 -4.305 1 94.38 97 LEU A O 1
ATOM 785 N N . TRP A 1 98 ? -9.289 7.762 -6.188 1 96.81 98 TRP A N 1
ATOM 786 C CA . TRP A 1 98 ? -8.758 8.969 -6.82 1 96.81 98 TRP A CA 1
ATOM 787 C C . TRP A 1 98 ? -9.188 10.211 -6.059 1 96.81 98 TRP A C 1
ATOM 789 O O . TRP A 1 98 ? -8.352 11.047 -5.695 1 96.81 98 TRP A O 1
ATOM 799 N N . PRO A 1 99 ? -10.477 10.344 -5.695 1 96.19 99 PRO A N 1
ATOM 800 C CA . PRO A 1 99 ? -10.852 11.516 -4.898 1 96.19 99 PRO A CA 1
ATOM 801 C C . PRO A 1 99 ? -10.188 11.539 -3.525 1 96.19 99 PRO A C 1
ATOM 803 O O . PRO A 1 99 ? -9.891 12.609 -2.99 1 96.19 99 PRO A O 1
ATOM 806 N N . ALA A 1 100 ? -10 10.414 -2.939 1 96.06 100 ALA A N 1
ATOM 807 C CA . ALA A 1 100 ? -9.297 10.359 -1.659 1 96.06 100 ALA A CA 1
ATOM 808 C C . ALA A 1 100 ? -7.906 10.984 -1.768 1 96.06 100 ALA A C 1
ATOM 810 O O . ALA A 1 100 ? -7.516 11.789 -0.926 1 96.06 100 ALA A O 1
ATOM 811 N N . LEU A 1 101 ? -7.227 10.719 -2.84 1 96.94 101 LEU A N 1
ATOM 812 C CA . LEU A 1 101 ? -5.855 11.18 -3.053 1 96.94 101 LEU A CA 1
ATOM 813 C C . LEU A 1 101 ? -5.828 12.648 -3.449 1 96.94 101 LEU A C 1
ATOM 815 O O . LEU A 1 101 ? -4.934 13.391 -3.041 1 96.94 101 LEU A O 1
ATOM 819 N N . THR A 1 102 ? -6.855 13.07 -4.195 1 97.38 102 THR A N 1
ATOM 820 C CA . THR A 1 102 ? -6.73 14.344 -4.891 1 97.38 102 THR A CA 1
ATOM 821 C C . THR A 1 102 ? -7.57 15.414 -4.207 1 97.38 102 THR A C 1
ATOM 823 O O . THR A 1 102 ? -7.379 16.609 -4.449 1 97.38 102 THR A O 1
ATOM 826 N N . VAL A 1 103 ? -8.414 15.016 -3.369 1 96.75 103 VAL A N 1
ATOM 827 C CA . VAL A 1 103 ? -9.312 15.977 -2.73 1 96.75 103 VAL A CA 1
ATOM 828 C C . VAL A 1 103 ? -9.227 15.828 -1.213 1 96.75 103 VAL A C 1
ATOM 830 O O . VA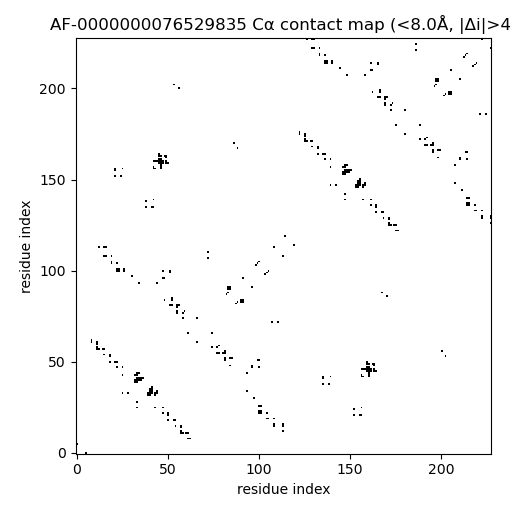L A 1 103 ? -8.852 16.766 -0.513 1 96.75 103 VAL A O 1
ATOM 833 N N . ARG A 1 104 ? -9.438 14.625 -0.692 1 96.44 104 ARG A N 1
ATOM 834 C CA . ARG A 1 104 ? -9.602 14.43 0.745 1 96.44 104 ARG A CA 1
ATOM 835 C C . ARG A 1 104 ? -8.273 14.617 1.478 1 96.44 104 ARG A C 1
ATOM 837 O O . ARG A 1 104 ? -8.219 15.281 2.516 1 96.44 104 ARG A O 1
ATOM 844 N N . ILE A 1 105 ? -7.227 14.062 0.916 1 96.88 105 ILE A N 1
ATOM 845 C CA . ILE A 1 105 ? -5.922 14.172 1.562 1 96.88 105 ILE A CA 1
ATOM 846 C C . ILE A 1 105 ? -5.453 15.625 1.528 1 96.88 105 ILE A C 1
ATOM 848 O O . ILE A 1 105 ? -5.082 16.188 2.561 1 96.88 105 ILE A O 1
ATOM 852 N N . PRO A 1 106 ? -5.535 16.266 0.396 1 97.19 106 PRO A N 1
ATOM 853 C CA . PRO A 1 106 ? -5.152 17.688 0.392 1 97.19 106 PRO A CA 1
ATOM 854 C C . PRO A 1 106 ? -5.988 18.531 1.352 1 97.19 106 PRO A C 1
ATOM 856 O O . PRO A 1 106 ? -5.461 19.406 2.027 1 97.19 106 PRO A O 1
ATOM 859 N N . ALA A 1 107 ? -7.27 18.266 1.438 1 96.81 107 ALA A N 1
ATOM 860 C CA . ALA A 1 107 ? -8.133 19 2.361 1 96.81 107 ALA A CA 1
ATOM 861 C C . ALA A 1 107 ? -7.707 18.766 3.809 1 96.81 107 ALA A C 1
ATOM 863 O O . ALA A 1 107 ? -7.695 19.703 4.613 1 96.81 107 ALA A O 1
ATOM 864 N N . LEU A 1 108 ? -7.379 17.547 4.133 1 97.12 108 LEU A N 1
ATOM 865 C CA . LEU A 1 108 ? -6.887 17.188 5.461 1 97.12 108 LEU A CA 1
ATOM 866 C C . LEU A 1 108 ? -5.641 18 5.809 1 97.12 108 LEU A C 1
ATOM 868 O O . LEU A 1 108 ? -5.559 18.594 6.891 1 97.12 108 LEU A O 1
ATOM 872 N N . LEU A 1 109 ? -4.727 18.062 4.867 1 97.06 109 LEU A N 1
ATOM 873 C CA . LEU A 1 109 ? -3.486 18.797 5.09 1 97.06 109 LEU A CA 1
ATOM 874 C C . LEU A 1 109 ? -3.76 20.281 5.281 1 97.06 109 LEU A C 1
ATOM 876 O O . LEU A 1 109 ? -3.154 20.922 6.141 1 97.06 109 LEU A O 1
ATOM 880 N N . THR A 1 110 ? -4.668 20.766 4.512 1 96.81 110 THR A N 1
ATOM 881 C CA . THR A 1 110 ? -5.031 22.188 4.605 1 96.81 110 THR A CA 1
ATOM 882 C C . THR A 1 110 ? -5.609 22.5 5.98 1 96.81 110 THR A C 1
ATOM 884 O O . THR A 1 110 ? -5.195 23.469 6.625 1 96.81 110 THR A O 1
ATOM 887 N N . VAL A 1 111 ? -6.52 21.672 6.422 1 96.12 111 VAL A N 1
ATOM 888 C CA . VAL A 1 111 ? -7.18 21.891 7.703 1 96.12 111 VAL A CA 1
ATOM 889 C C . VAL A 1 111 ? -6.152 21.812 8.828 1 96.12 111 VAL A C 1
ATOM 891 O O . VAL A 1 111 ? -6.246 22.562 9.812 1 96.12 111 VAL A O 1
ATOM 894 N N . LEU A 1 112 ? -5.145 20.969 8.664 1 95.62 112 LEU A N 1
ATOM 895 C CA . LEU A 1 112 ? -4.141 20.781 9.703 1 95.62 112 LEU A CA 1
ATOM 896 C C . LEU A 1 112 ? -3.02 21.797 9.578 1 95.62 112 LEU A C 1
ATOM 898 O O . LEU A 1 112 ? -2.094 21.812 10.398 1 95.62 112 LEU A O 1
ATOM 902 N N . GLY A 1 113 ? -3.102 22.594 8.523 1 95.44 113 GLY A N 1
ATOM 903 C CA . GLY A 1 113 ? -2.096 23.625 8.32 1 95.44 113 GLY A CA 1
ATOM 904 C C . GLY A 1 113 ? -0.767 23.062 7.836 1 95.44 113 GLY A C 1
ATOM 905 O O . GLY A 1 113 ? 0.294 23.562 8.234 1 95.44 113 GLY A O 1
ATOM 906 N N . LEU A 1 114 ? -0.874 22.062 7.215 1 94.81 114 LEU A N 1
ATOM 907 C CA . LEU A 1 114 ? 0.327 21.391 6.719 1 94.81 114 LEU A CA 1
ATOM 908 C C . LEU A 1 114 ? 0.549 21.703 5.242 1 94.81 114 LEU A C 1
ATOM 910 O O . LEU A 1 114 ? -0.403 22 4.516 1 94.81 114 LEU A O 1
ATOM 914 N N . MET B 1 1 ? -14.938 -32.406 -4.363 1 40.88 1 MET B N 1
ATOM 915 C CA . MET B 1 1 ? -13.93 -31.391 -4.629 1 40.88 1 MET B CA 1
ATOM 916 C C . MET B 1 1 ? -14.578 -30.016 -4.734 1 40.88 1 MET B C 1
ATOM 918 O O . MET B 1 1 ? -15.422 -29.781 -5.602 1 40.88 1 MET B O 1
ATOM 922 N N . ASN B 1 2 ? -14.828 -29.172 -3.684 1 54.31 2 ASN B N 1
ATOM 923 C CA . ASN B 1 2 ? -15.82 -28.094 -3.654 1 54.31 2 ASN B CA 1
ATOM 924 C C . ASN B 1 2 ? -15.477 -26.984 -4.633 1 54.31 2 ASN B C 1
ATOM 926 O O . ASN B 1 2 ? -14.398 -26.391 -4.547 1 54.31 2 ASN B O 1
ATOM 930 N N . GLU B 1 3 ? -16.078 -27.078 -5.82 1 55.91 3 GLU B N 1
ATOM 931 C CA . GLU B 1 3 ? -15.961 -26.297 -7.051 1 55.91 3 GLU B CA 1
ATOM 932 C C . GLU B 1 3 ? -15.742 -24.812 -6.75 1 55.91 3 GLU B C 1
ATOM 934 O O . GLU B 1 3 ? -14.906 -24.172 -7.379 1 55.91 3 GLU B O 1
ATOM 939 N N . PRO B 1 4 ? -16.484 -24.375 -5.828 1 62.91 4 PRO B N 1
ATOM 940 C CA . PRO B 1 4 ? -16.344 -22.938 -5.543 1 62.91 4 PRO B CA 1
ATOM 941 C C . PRO B 1 4 ? -14.977 -22.594 -4.965 1 62.91 4 PRO B C 1
ATOM 943 O O . PRO B 1 4 ? -14.43 -21.531 -5.262 1 62.91 4 PRO B O 1
ATOM 946 N N . LEU B 1 5 ? -14.422 -23.562 -4.344 1 68.81 5 LEU B N 1
ATOM 947 C CA . LEU B 1 5 ? -13.125 -23.344 -3.711 1 68.81 5 LEU B CA 1
ATOM 948 C C . LEU B 1 5 ? -12.008 -23.328 -4.75 1 68.81 5 LEU B C 1
ATOM 950 O O . LEU B 1 5 ? -11.078 -22.516 -4.664 1 68.81 5 LEU B O 1
ATOM 954 N N . GLU B 1 6 ? -12.234 -24.172 -5.762 1 76.5 6 GLU B N 1
ATOM 955 C CA . GLU B 1 6 ? -11.258 -24.234 -6.844 1 76.5 6 GLU B CA 1
ATOM 956 C C . GLU B 1 6 ? -11.258 -22.938 -7.656 1 76.5 6 GLU B C 1
ATOM 958 O O . GLU B 1 6 ? -10.195 -22.438 -8.047 1 76.5 6 GLU B O 1
ATOM 963 N N . GLY B 1 7 ? -12.477 -22.516 -7.785 1 87.5 7 GLY B N 1
ATOM 964 C CA . GLY B 1 7 ? -12.578 -21.266 -8.523 1 87.5 7 GLY B CA 1
ATOM 965 C C . GLY B 1 7 ? -11.945 -20.094 -7.805 1 87.5 7 GLY B C 1
ATOM 966 O O . GLY B 1 7 ? -11.258 -19.266 -8.422 1 87.5 7 GLY B O 1
ATOM 967 N N . ARG B 1 8 ? -12.109 -20.031 -6.543 1 88.06 8 ARG B N 1
ATOM 968 C CA . ARG B 1 8 ? -11.531 -18.953 -5.734 1 88.06 8 ARG B CA 1
ATOM 969 C C . ARG B 1 8 ? -10.016 -19.047 -5.711 1 88.06 8 ARG B C 1
ATOM 971 O O . ARG B 1 8 ? -9.328 -18.031 -5.828 1 88.06 8 ARG B O 1
ATOM 978 N N . THR B 1 9 ? -9.602 -20.234 -5.609 1 93.25 9 THR B N 1
ATOM 979 C CA . THR B 1 9 ? -8.156 -20.438 -5.598 1 93.25 9 THR B CA 1
ATOM 980 C C . THR B 1 9 ? -7.543 -20.016 -6.926 1 93.25 9 THR B C 1
ATOM 982 O O . THR B 1 9 ? -6.496 -19.359 -6.949 1 93.25 9 THR B O 1
ATOM 985 N N . LYS B 1 10 ? -8.164 -20.359 -7.949 1 94.12 10 LYS B N 1
ATOM 986 C CA . LYS B 1 10 ? -7.688 -19.953 -9.273 1 94.12 10 LYS B CA 1
ATOM 987 C C . LYS B 1 10 ? -7.645 -18.438 -9.414 1 94.12 10 LYS B C 1
ATOM 989 O O . LYS B 1 10 ? -6.699 -17.891 -9.992 1 94.12 10 LYS B O 1
ATOM 994 N N . ARG B 1 11 ? -8.633 -17.844 -8.891 1 94 11 ARG B N 1
ATOM 995 C CA . ARG B 1 11 ? -8.664 -16.391 -8.93 1 94 11 ARG B CA 1
ATOM 996 C C . ARG B 1 11 ? -7.531 -15.789 -8.102 1 94 11 ARG B C 1
ATOM 998 O O . ARG B 1 11 ? -6.891 -14.82 -8.516 1 94 11 ARG B O 1
ATOM 1005 N N . HIS B 1 12 ? -7.316 -16.344 -6.973 1 94.88 12 HIS B N 1
ATOM 1006 C CA . HIS B 1 12 ? -6.23 -15.891 -6.113 1 94.88 12 HIS B CA 1
ATOM 1007 C C . HIS B 1 12 ? -4.879 -16.062 -6.793 1 94.88 12 HIS B C 1
ATOM 1009 O O . HIS B 1 12 ? -4.031 -15.172 -6.742 1 94.88 12 HIS B O 1
ATOM 1015 N N . LEU B 1 13 ? -4.77 -17.141 -7.469 1 95.88 13 LEU B N 1
ATOM 1016 C CA . LEU B 1 13 ? -3.504 -17.391 -8.148 1 95.88 13 LEU B CA 1
ATOM 1017 C C . LEU B 1 13 ? -3.322 -16.453 -9.328 1 95.88 13 LEU B C 1
ATOM 1019 O O . LEU B 1 13 ? -2.203 -16.016 -9.625 1 95.88 13 LEU B O 1
ATOM 1023 N N . ALA B 1 14 ? -4.387 -16.141 -9.992 1 96.44 14 ALA B N 1
ATOM 1024 C CA . ALA B 1 14 ? -4.324 -15.156 -11.07 1 96.44 14 ALA B CA 1
ATOM 1025 C C . ALA B 1 14 ? -3.938 -13.781 -10.547 1 96.44 14 ALA B C 1
ATOM 1027 O O . ALA B 1 14 ? -3.18 -13.055 -11.188 1 96.44 14 ALA B O 1
ATOM 1028 N N . ASP B 1 15 ? -4.441 -13.453 -9.391 1 96.44 15 ASP B N 1
ATOM 1029 C CA . ASP B 1 15 ? -4.074 -12.195 -8.75 1 96.44 15 ASP B CA 1
ATOM 1030 C C . ASP B 1 15 ? -2.58 -12.156 -8.43 1 96.44 15 ASP B C 1
ATOM 1032 O O . ASP B 1 15 ? -1.915 -11.148 -8.656 1 96.44 15 ASP B O 1
ATOM 1036 N N . LEU B 1 16 ? -2.1 -13.242 -7.953 1 97 16 LEU B N 1
ATOM 1037 C CA . LEU B 1 16 ? -0.678 -13.328 -7.637 1 97 16 LEU B CA 1
ATOM 1038 C C . LEU B 1 16 ? 0.17 -13.094 -8.883 1 97 16 LEU B C 1
ATOM 1040 O O . LEU B 1 16 ? 1.181 -12.391 -8.828 1 97 16 LEU B O 1
ATOM 1044 N N . SER B 1 17 ? -0.284 -13.695 -9.961 1 97.69 17 SER B N 1
ATOM 1045 C CA . SER B 1 17 ? 0.437 -13.516 -11.211 1 97.69 17 SER B CA 1
ATOM 1046 C C . SER B 1 17 ? 0.451 -12.047 -11.641 1 97.69 17 SER B C 1
ATOM 1048 O O . SER B 1 17 ? 1.487 -11.531 -12.062 1 97.69 17 SER B O 1
ATOM 1050 N N . ARG B 1 18 ? -0.642 -11.461 -11.477 1 97.31 18 ARG B N 1
ATOM 1051 C CA . ARG B 1 18 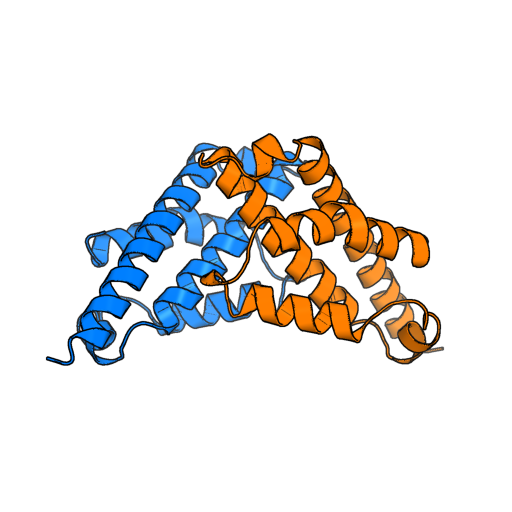? -0.744 -10.047 -11.82 1 97.31 18 ARG B CA 1
ATOM 1052 C C . ARG B 1 18 ? 0.169 -9.195 -10.945 1 97.31 18 ARG B C 1
ATOM 1054 O O . ARG B 1 18 ? 0.911 -8.352 -11.445 1 97.31 18 ARG B O 1
ATOM 1061 N N . PHE B 1 19 ? 0.141 -9.445 -9.672 1 97.88 19 PHE B N 1
ATOM 1062 C CA . PHE B 1 19 ? 0.966 -8.688 -8.742 1 97.88 19 PHE B CA 1
ATOM 1063 C C . PHE B 1 19 ? 2.447 -8.93 -9.008 1 97.88 19 PHE B C 1
ATOM 1065 O O . PHE B 1 19 ? 3.266 -8.016 -8.867 1 97.88 19 PHE B O 1
ATOM 1072 N N . GLY B 1 20 ? 2.709 -10.148 -9.398 1 97.94 20 GLY B N 1
ATOM 1073 C CA . GLY B 1 20 ? 4.074 -10.438 -9.797 1 97.94 20 GLY B CA 1
ATOM 1074 C C . GLY B 1 20 ? 4.539 -9.617 -10.984 1 97.94 20 GLY B C 1
ATOM 1075 O O . GLY B 1 20 ? 5.68 -9.148 -11.016 1 97.94 20 GLY B O 1
ATOM 1076 N N . GLY B 1 21 ? 3.684 -9.523 -11.977 1 98 21 GLY B N 1
ATOM 1077 C CA . GLY B 1 21 ? 3.996 -8.672 -13.117 1 98 21 GLY B CA 1
ATOM 1078 C C . GLY B 1 21 ? 4.219 -7.223 -12.734 1 98 21 GLY B C 1
ATOM 1079 O O . GLY B 1 21 ? 5.113 -6.566 -13.273 1 98 21 GLY B O 1
ATOM 1080 N N . GLU B 1 22 ? 3.457 -6.75 -11.836 1 98.38 22 GLU B N 1
ATOM 1081 C CA . GLU B 1 22 ? 3.6 -5.379 -11.359 1 98.38 22 GLU B CA 1
ATOM 1082 C C . GLU B 1 22 ? 4.906 -5.195 -10.594 1 98.38 22 GLU B C 1
ATOM 1084 O O . GLU B 1 22 ? 5.551 -4.148 -10.695 1 98.38 22 GLU B O 1
ATOM 1089 N N . ALA B 1 23 ? 5.273 -6.195 -9.828 1 98.44 23 ALA B N 1
ATOM 1090 C CA . ALA B 1 23 ? 6.559 -6.156 -9.141 1 98.44 23 ALA B CA 1
ATOM 1091 C C . ALA B 1 23 ? 7.715 -6.117 -10.133 1 98.44 23 ALA B C 1
ATOM 1093 O O . ALA B 1 23 ? 8.703 -5.41 -9.922 1 98.44 23 ALA B O 1
ATOM 1094 N N . GLU B 1 24 ? 7.547 -6.887 -11.164 1 98.19 24 GLU B N 1
ATOM 1095 C CA . GLU B 1 24 ? 8.57 -6.906 -12.203 1 98.19 24 GLU B CA 1
ATOM 1096 C C . GLU B 1 24 ? 8.734 -5.531 -12.844 1 98.19 24 GLU B C 1
ATOM 1098 O O . GLU B 1 24 ? 9.852 -5.129 -13.188 1 98.19 24 GLU B O 1
ATOM 1103 N N . PHE B 1 25 ? 7.688 -4.863 -13.047 1 98.69 25 PHE B N 1
ATOM 1104 C CA . PHE B 1 25 ? 7.738 -3.516 -13.602 1 98.69 25 PHE B CA 1
ATOM 1105 C C . PHE B 1 25 ? 8.539 -2.588 -12.688 1 98.69 25 PHE B C 1
ATOM 1107 O O . PHE B 1 25 ? 9.344 -1.786 -13.164 1 98.69 25 PHE B O 1
ATOM 1114 N N . ILE B 1 26 ? 8.352 -2.686 -11.398 1 98.44 26 ILE B N 1
ATOM 1115 C CA . ILE B 1 26 ? 9.117 -1.895 -10.445 1 98.44 26 ILE B CA 1
ATOM 1116 C C . ILE B 1 26 ? 10.594 -2.279 -10.523 1 98.44 26 ILE B C 1
ATOM 1118 O O . ILE B 1 26 ? 11.469 -1.41 -10.57 1 98.44 26 ILE B O 1
ATOM 1122 N N . ARG B 1 27 ? 10.82 -3.566 -10.562 1 98 27 ARG B N 1
ATOM 1123 C CA . ARG B 1 27 ? 12.188 -4.059 -10.672 1 98 27 ARG B CA 1
ATOM 1124 C C . ARG B 1 27 ? 12.883 -3.482 -11.906 1 98 27 ARG B C 1
ATOM 1126 O O . ARG B 1 27 ? 14.07 -3.146 -11.852 1 98 27 ARG B O 1
ATOM 1133 N N . SER B 1 28 ? 12.164 -3.344 -12.938 1 98.38 28 SER B N 1
ATOM 1134 C CA . SER B 1 28 ? 12.742 -2.922 -14.211 1 98.38 28 SER B CA 1
ATOM 1135 C C . SER B 1 28 ? 13.234 -1.479 -14.148 1 98.38 28 SER B C 1
ATOM 1137 O O . SER B 1 28 ? 14 -1.039 -15.008 1 98.38 28 SER B O 1
ATOM 1139 N N . HIS B 1 29 ? 12.812 -0.725 -13.172 1 98.12 29 HIS B N 1
ATOM 1140 C CA . HIS B 1 29 ? 13.273 0.65 -13.008 1 98.12 29 HIS B CA 1
ATOM 1141 C C . HIS B 1 29 ? 14.656 0.694 -12.367 1 98.12 29 HIS B C 1
ATOM 1143 O O . HIS B 1 29 ? 15.328 1.729 -12.406 1 98.12 29 HIS B O 1
ATOM 1149 N N . GLY B 1 30 ? 15.016 -0.415 -11.68 1 98 30 GLY B N 1
ATOM 1150 C CA . GLY B 1 30 ? 16.344 -0.528 -11.094 1 98 30 GLY B CA 1
ATOM 1151 C C . GLY B 1 30 ? 16.406 -0.07 -9.648 1 98 30 GLY B C 1
ATOM 1152 O O . GLY B 1 30 ? 15.578 0.743 -9.219 1 98 30 GLY B O 1
ATOM 1153 N N . TYR B 1 31 ? 17.422 -0.55 -8.93 1 97.62 31 TYR B N 1
ATOM 1154 C CA . TYR B 1 31 ? 17.594 -0.284 -7.504 1 97.62 31 TYR B CA 1
ATOM 1155 C C . TYR B 1 31 ? 17.844 1.198 -7.254 1 97.62 31 TYR B C 1
ATOM 1157 O O . TYR B 1 31 ? 17.344 1.766 -6.281 1 97.62 31 TYR B O 1
ATOM 1165 N N . GLU B 1 32 ? 18.594 1.813 -8.086 1 97.69 32 GLU B N 1
ATOM 1166 C CA . GLU B 1 32 ? 18.938 3.221 -7.91 1 97.69 32 GLU B CA 1
ATOM 1167 C C . GLU B 1 32 ? 17.688 4.105 -7.988 1 97.69 32 GLU B C 1
ATOM 1169 O O . GLU B 1 32 ? 17.5 5 -7.156 1 97.69 32 GLU B O 1
ATOM 1174 N N . ALA B 1 33 ? 16.875 3.838 -8.93 1 97.88 33 ALA B N 1
ATOM 1175 C CA . ALA B 1 33 ? 15.633 4.598 -9.055 1 97.88 33 ALA B CA 1
ATOM 1176 C C . ALA B 1 33 ? 14.711 4.34 -7.867 1 97.88 33 ALA B C 1
ATOM 1178 O O . ALA B 1 33 ? 14.086 5.27 -7.348 1 97.88 33 ALA B O 1
ATOM 1179 N N . TYR B 1 34 ? 14.75 3.146 -7.477 1 98.12 34 TYR B N 1
ATOM 1180 C CA . TYR B 1 34 ? 13.891 2.721 -6.379 1 98.12 34 TYR B CA 1
ATOM 1181 C C . TYR B 1 34 ? 14.297 3.398 -5.074 1 98.12 34 TYR B C 1
ATOM 1183 O O . TYR B 1 34 ? 13.438 3.828 -4.301 1 98.12 34 TYR B O 1
ATOM 1191 N N . THR B 1 35 ? 15.539 3.594 -4.875 1 96.88 35 THR B N 1
ATOM 1192 C CA . THR B 1 35 ? 16 4.082 -3.582 1 96.88 35 THR B CA 1
ATOM 1193 C C . THR B 1 35 ? 16.25 5.586 -3.631 1 96.88 35 THR B C 1
ATOM 1195 O O . THR B 1 35 ? 16.625 6.188 -2.623 1 96.88 35 THR B O 1
ATOM 1198 N N . ALA B 1 36 ? 16.031 6.164 -4.742 1 97.25 36 ALA B N 1
ATOM 1199 C CA . ALA B 1 36 ? 16.281 7.594 -4.891 1 97.25 36 ALA B CA 1
ATOM 1200 C C . ALA B 1 36 ? 15.336 8.406 -4.008 1 97.25 36 ALA B C 1
ATOM 1202 O O . ALA B 1 36 ? 14.148 8.086 -3.887 1 97.25 36 ALA B O 1
ATOM 1203 N N . TRP B 1 37 ? 15.906 9.477 -3.389 1 95.5 37 TRP B N 1
ATOM 1204 C CA . TRP B 1 37 ? 15.078 10.383 -2.596 1 95.5 37 TRP B CA 1
ATOM 1205 C C . TRP B 1 37 ? 14.414 11.43 -3.482 1 95.5 37 TRP B C 1
ATOM 1207 O O . TRP B 1 37 ? 14.711 12.625 -3.371 1 95.5 37 TRP B O 1
ATOM 1217 N N . THR B 1 38 ? 13.633 11 -4.379 1 97.38 38 THR B N 1
ATOM 1218 C CA . THR B 1 38 ? 12.852 11.789 -5.324 1 97.38 38 THR B CA 1
ATOM 1219 C C . THR B 1 38 ? 11.383 11.367 -5.297 1 97.38 38 THR B C 1
ATOM 1221 O O . THR B 1 38 ? 11.031 10.352 -4.691 1 97.38 38 THR B O 1
ATOM 1224 N N . GLU B 1 39 ? 10.555 12.086 -5.941 1 97.25 39 GLU B N 1
ATOM 1225 C CA . GLU B 1 39 ? 9.141 11.742 -6.059 1 97.25 39 GLU B CA 1
ATOM 1226 C C . GLU B 1 39 ? 8.961 10.414 -6.789 1 97.25 39 GLU B C 1
ATOM 1228 O O . GLU B 1 39 ? 8.102 9.609 -6.426 1 97.25 39 GLU B O 1
ATOM 1233 N N . GLN B 1 40 ? 9.773 10.273 -7.793 1 97.69 40 GLN B N 1
ATOM 1234 C CA . GLN B 1 40 ? 9.719 9.016 -8.539 1 97.69 40 GLN B CA 1
ATOM 1235 C C . GLN B 1 40 ? 10.148 7.84 -7.672 1 97.69 40 GLN B C 1
ATOM 1237 O O . GLN B 1 40 ? 9.555 6.758 -7.746 1 97.69 40 GLN B O 1
ATOM 1242 N N . GLY B 1 41 ? 11.203 8.031 -6.93 1 97.88 41 GLY B N 1
ATOM 1243 C CA . GLY B 1 41 ? 11.609 6.992 -5.996 1 97.88 41 GLY B CA 1
ATOM 1244 C C . GLY B 1 41 ? 10.531 6.641 -4.988 1 97.88 41 GLY B C 1
ATOM 1245 O O . GLY B 1 41 ? 10.273 5.465 -4.73 1 97.88 41 GLY B O 1
ATOM 1246 N N . ALA B 1 42 ? 9.891 7.668 -4.449 1 97.75 42 ALA B N 1
ATOM 1247 C CA . ALA B 1 42 ? 8.805 7.461 -3.494 1 97.75 42 ALA B CA 1
ATOM 1248 C C . ALA B 1 42 ? 7.645 6.711 -4.137 1 97.75 42 ALA B C 1
ATOM 1250 O O . ALA B 1 42 ? 7.02 5.859 -3.502 1 97.75 42 ALA B O 1
ATOM 1251 N N . LEU B 1 43 ? 7.414 7.059 -5.375 1 98.62 43 LEU B N 1
ATOM 1252 C CA . LEU B 1 43 ? 6.371 6.383 -6.133 1 98.62 43 LEU B CA 1
ATOM 1253 C C . LEU B 1 43 ? 6.652 4.887 -6.234 1 98.62 43 LEU B C 1
ATOM 1255 O O . LEU B 1 43 ? 5.777 4.066 -5.961 1 98.62 43 LEU B O 1
ATOM 1259 N N . LEU B 1 44 ? 7.828 4.543 -6.59 1 98.5 44 LEU B N 1
ATOM 1260 C CA . LEU B 1 44 ? 8.227 3.148 -6.734 1 98.5 44 LEU B CA 1
ATOM 1261 C C . LEU B 1 44 ? 8.172 2.424 -5.395 1 98.5 44 LEU B C 1
ATOM 1263 O O . LEU B 1 44 ? 7.688 1.294 -5.312 1 98.5 44 LEU B O 1
ATOM 1267 N N . ARG B 1 45 ? 8.586 3.068 -4.379 1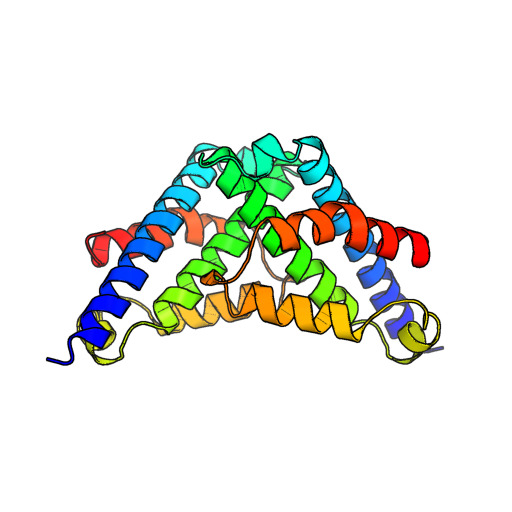 97.69 45 ARG B N 1
ATOM 1268 C CA . ARG B 1 45 ? 8.625 2.451 -3.057 1 97.69 45 ARG B CA 1
ATOM 1269 C C . ARG B 1 45 ? 7.219 2.229 -2.516 1 97.69 45 ARG B C 1
ATOM 1271 O O . ARG B 1 45 ? 6.91 1.15 -2.004 1 97.69 45 ARG B O 1
ATOM 1278 N N . ASN B 1 46 ? 6.395 3.225 -2.631 1 98.06 46 ASN B N 1
ATOM 1279 C CA . ASN B 1 46 ? 5.008 3.07 -2.201 1 98.06 46 ASN B CA 1
ATOM 1280 C C . ASN B 1 46 ? 4.312 1.94 -2.951 1 98.06 46 ASN B C 1
ATOM 1282 O O . ASN B 1 46 ? 3.629 1.114 -2.342 1 98.06 46 ASN B O 1
ATOM 1286 N N . ALA B 1 47 ? 4.492 1.936 -4.223 1 98.5 47 ALA B N 1
ATOM 1287 C CA . ALA B 1 47 ? 3.875 0.887 -5.031 1 98.5 47 ALA B CA 1
ATOM 1288 C C . ALA B 1 47 ? 4.398 -0.491 -4.637 1 98.5 47 ALA B C 1
ATOM 1290 O O . ALA B 1 47 ? 3.625 -1.447 -4.531 1 98.5 47 ALA B O 1
ATOM 1291 N N . GLY B 1 48 ? 5.676 -0.59 -4.469 1 98 48 GLY B N 1
ATOM 1292 C CA . GLY B 1 48 ? 6.266 -1.852 -4.051 1 98 48 GLY B CA 1
ATOM 1293 C C . GLY B 1 48 ? 5.719 -2.357 -2.729 1 98 48 GLY B C 1
ATOM 1294 O O . GLY B 1 48 ? 5.434 -3.549 -2.584 1 98 48 GLY B O 1
ATOM 1295 N N . GLU B 1 49 ? 5.633 -1.457 -1.782 1 97.12 49 GLU B N 1
ATOM 1296 C CA . GLU B 1 49 ? 5.07 -1.823 -0.485 1 97.12 49 GLU B CA 1
ATOM 1297 C C . GLU B 1 49 ? 3.645 -2.346 -0.629 1 97.12 49 GLU B C 1
ATOM 1299 O O . GLU B 1 49 ? 3.277 -3.346 -0.006 1 97.12 49 GLU B O 1
ATOM 1304 N N . ARG B 1 50 ? 2.887 -1.725 -1.399 1 97.06 50 ARG B N 1
ATOM 1305 C CA . ARG B 1 50 ? 1.502 -2.143 -1.598 1 97.06 50 ARG B CA 1
ATOM 1306 C C . ARG B 1 50 ? 1.434 -3.508 -2.275 1 97.06 50 ARG B C 1
ATOM 1308 O O . ARG B 1 50 ? 0.613 -4.352 -1.907 1 97.06 50 ARG B O 1
ATOM 1315 N N . ILE B 1 51 ? 2.244 -3.701 -3.262 1 97.44 51 ILE B N 1
ATOM 1316 C CA . ILE B 1 51 ? 2.271 -4.977 -3.965 1 97.44 51 ILE B CA 1
ATOM 1317 C C . ILE B 1 51 ? 2.6 -6.102 -2.982 1 97.44 51 ILE B C 1
ATOM 1319 O O . ILE B 1 51 ? 1.972 -7.164 -3.012 1 97.44 51 ILE B O 1
ATOM 1323 N N . LEU B 1 52 ? 3.582 -5.84 -2.166 1 96.38 52 LEU B N 1
ATOM 1324 C CA . LEU B 1 52 ? 3.945 -6.836 -1.165 1 96.38 52 LEU B CA 1
ATOM 1325 C C . LEU B 1 52 ? 2.758 -7.16 -0.265 1 96.38 52 LEU B C 1
ATOM 1327 O O . LEU B 1 52 ? 2.494 -8.328 0.025 1 96.38 52 LEU B O 1
ATOM 1331 N N . ILE B 1 53 ? 2.062 -6.191 0.176 1 96.19 53 ILE B N 1
ATOM 1332 C CA . ILE B 1 53 ? 0.9 -6.375 1.037 1 96.19 53 ILE B CA 1
ATOM 1333 C C . ILE B 1 53 ? -0.176 -7.16 0.29 1 96.19 53 ILE B C 1
ATOM 1335 O O . ILE B 1 53 ? -0.772 -8.086 0.843 1 96.19 53 ILE B O 1
ATOM 1339 N N . LYS B 1 54 ? -0.388 -6.852 -0.937 1 96.62 54 LYS B N 1
ATOM 1340 C CA . LYS B 1 54 ? -1.396 -7.543 -1.738 1 96.62 54 LYS B CA 1
ATOM 1341 C C . LYS B 1 54 ? -1.027 -9.008 -1.942 1 96.62 54 LYS B C 1
ATOM 1343 O O . LYS B 1 54 ? -1.884 -9.891 -1.84 1 96.62 54 LYS B O 1
ATOM 1348 N N . VAL B 1 55 ? 0.199 -9.242 -2.242 1 96.81 55 VAL B N 1
ATOM 1349 C CA . VAL B 1 55 ? 0.667 -10.617 -2.395 1 96.81 55 VAL B CA 1
ATOM 1350 C C . VAL B 1 55 ? 0.415 -11.391 -1.104 1 96.81 55 VAL B C 1
ATOM 1352 O O . VAL B 1 55 ? -0.156 -12.484 -1.132 1 96.81 55 VAL B O 1
ATOM 1355 N N . ALA B 1 56 ? 0.841 -10.82 -0.021 1 95.88 56 ALA B N 1
ATOM 1356 C CA . ALA B 1 56 ? 0.669 -11.492 1.265 1 95.88 56 ALA B CA 1
ATOM 1357 C C . ALA B 1 56 ? -0.808 -11.727 1.568 1 95.88 56 ALA B C 1
ATOM 1359 O O . ALA B 1 56 ? -1.182 -12.781 2.09 1 95.88 56 ALA B O 1
ATOM 1360 N N . THR B 1 57 ? -1.657 -10.781 1.254 1 94.44 57 THR B N 1
ATOM 1361 C CA . THR B 1 57 ? -3.096 -10.891 1.467 1 94.44 57 THR B CA 1
ATOM 1362 C C . THR B 1 57 ? -3.67 -12.07 0.682 1 94.44 57 THR B C 1
ATOM 1364 O O . THR B 1 57 ? -4.449 -12.859 1.219 1 94.44 57 THR B O 1
ATOM 1367 N N . VAL B 1 58 ? -3.283 -12.203 -0.57 1 94.75 58 VAL B N 1
ATOM 1368 C CA . VAL B 1 58 ? -3.756 -13.305 -1.408 1 94.75 58 VAL B CA 1
ATOM 1369 C C . VAL B 1 58 ? -3.285 -14.633 -0.826 1 94.75 58 VAL B C 1
ATOM 1371 O O . VAL B 1 58 ? -4.066 -15.578 -0.72 1 94.75 58 VAL B O 1
ATOM 1374 N N . VAL B 1 59 ? -2.018 -14.648 -0.437 1 95.06 59 VAL B N 1
ATOM 1375 C CA . VAL B 1 59 ? -1.422 -15.859 0.118 1 95.06 59 VAL B CA 1
ATOM 1376 C C . VAL B 1 59 ? -2.195 -16.297 1.362 1 95.06 59 VAL B C 1
ATOM 1378 O O . VAL B 1 59 ? -2.457 -17.484 1.557 1 95.06 59 VAL B O 1
ATOM 1381 N N . GLU B 1 60 ? -2.52 -15.367 2.131 1 93.5 60 GLU B N 1
ATOM 1382 C CA . GLU B 1 60 ? -3.232 -15.656 3.369 1 93.5 60 GLU B CA 1
ATOM 1383 C C . GLU B 1 60 ? -4.629 -16.203 3.086 1 93.5 60 GLU B C 1
ATOM 1385 O O . GLU B 1 60 ? -5.203 -16.922 3.912 1 93.5 60 GLU B O 1
ATOM 1390 N N . LYS B 1 61 ? -5.137 -15.938 1.965 1 92.88 61 LYS B N 1
ATOM 1391 C CA . LYS B 1 61 ? -6.48 -16.375 1.6 1 92.88 61 LYS B CA 1
ATOM 1392 C C . LYS B 1 61 ? -6.457 -17.766 0.964 1 92.88 61 LYS B C 1
ATOM 1394 O O . LYS B 1 61 ? -7.504 -18.391 0.788 1 92.88 61 LYS B O 1
ATOM 1399 N N . LEU B 1 62 ? -5.301 -18.266 0.607 1 94.5 62 LEU B N 1
ATOM 1400 C CA . LEU B 1 62 ? -5.203 -19.594 0.032 1 94.5 62 LEU B CA 1
ATOM 1401 C C . LEU B 1 62 ? -5.602 -20.656 1.052 1 94.5 62 LEU B C 1
ATOM 1403 O O . LEU B 1 62 ? -5.281 -20.547 2.236 1 94.5 62 LEU B O 1
ATOM 1407 N N . PRO B 1 63 ? -6.227 -21.703 0.583 1 94.62 63 PRO B N 1
ATOM 1408 C CA . PRO B 1 63 ? -6.648 -22.766 1.501 1 94.62 63 PRO B CA 1
ATOM 1409 C C . PRO B 1 63 ? -5.469 -23.5 2.123 1 94.62 63 PRO B C 1
ATOM 1411 O O . PRO B 1 63 ? -4.414 -23.625 1.497 1 94.62 63 PRO B O 1
ATOM 1414 N N . ALA B 1 64 ? -5.762 -24.031 3.336 1 93.94 64 ALA B N 1
ATOM 1415 C CA . ALA B 1 64 ? -4.727 -24.75 4.078 1 93.94 64 ALA B CA 1
ATOM 1416 C C . ALA B 1 64 ? -4.203 -25.938 3.281 1 93.94 64 ALA B C 1
ATOM 1418 O O . ALA B 1 64 ? -3.002 -26.219 3.279 1 93.94 64 ALA B O 1
ATOM 1419 N N . ASP B 1 65 ? -5.074 -26.641 2.707 1 94.19 65 ASP B N 1
ATOM 1420 C CA . ASP B 1 65 ? -4.66 -27.812 1.938 1 94.19 65 ASP B CA 1
ATOM 1421 C C . ASP B 1 65 ? -3.732 -27.422 0.793 1 94.19 65 ASP B C 1
ATOM 1423 O O . ASP B 1 65 ? -2.785 -28.141 0.478 1 94.19 65 ASP B O 1
ATOM 1427 N N . TYR B 1 66 ? -4.055 -26.359 0.161 1 94.25 66 TYR B N 1
ATOM 1428 C CA . TYR B 1 66 ? -3.189 -25.859 -0.898 1 94.25 66 TYR B CA 1
ATOM 1429 C C . TYR B 1 66 ? -1.797 -25.547 -0.362 1 94.25 66 TYR B C 1
ATOM 1431 O O . TYR B 1 66 ? -0.792 -25.906 -0.977 1 94.25 66 TYR B O 1
ATOM 1439 N N . LYS B 1 67 ? -1.734 -24.906 0.728 1 95 67 LYS B N 1
ATOM 1440 C CA . LYS B 1 67 ? -0.459 -24.547 1.343 1 95 67 LYS B CA 1
ATOM 1441 C C . LYS B 1 67 ? 0.307 -25.797 1.784 1 95 67 LYS B C 1
ATOM 1443 O O . LYS B 1 67 ? 1.53 -25.844 1.651 1 95 67 LYS B O 1
ATOM 1448 N N . ASP B 1 68 ? -0.425 -26.688 2.223 1 95.19 68 ASP B N 1
ATOM 1449 C CA . ASP B 1 68 ? 0.187 -27.953 2.645 1 95.19 68 ASP B CA 1
ATOM 1450 C C . ASP B 1 68 ? 0.868 -28.641 1.472 1 95.19 68 ASP B C 1
ATOM 1452 O O . ASP B 1 68 ? 1.835 -29.391 1.66 1 95.19 68 ASP B O 1
ATOM 1456 N N . ASP B 1 69 ? 0.371 -28.375 0.343 1 94.31 69 ASP B N 1
ATOM 1457 C CA . ASP B 1 69 ? 0.916 -29 -0.863 1 94.31 69 ASP B CA 1
ATOM 1458 C C . ASP B 1 69 ? 2.213 -28.312 -1.293 1 94.31 69 ASP B C 1
ATOM 1460 O O . ASP B 1 69 ? 2.932 -28.828 -2.156 1 94.31 69 ASP B O 1
ATOM 1464 N N . HIS B 1 70 ? 2.539 -27.203 -0.75 1 95.56 70 HIS B N 1
ATOM 1465 C CA . HIS B 1 70 ? 3.74 -26.438 -1.071 1 95.56 70 HIS B CA 1
ATOM 1466 C C . HIS B 1 70 ? 4.531 -26.109 0.188 1 95.56 70 HIS B C 1
ATOM 1468 O O . HIS B 1 70 ? 4.715 -24.938 0.519 1 95.56 70 HIS B O 1
ATOM 1474 N N . PRO B 1 71 ? 5.09 -27.109 0.819 1 94.88 71 PRO B N 1
ATOM 1475 C CA . PRO B 1 71 ? 5.781 -26.922 2.094 1 94.88 71 PRO B CA 1
ATOM 1476 C C . PRO B 1 71 ? 7.117 -26.203 1.934 1 94.88 71 PRO B C 1
ATOM 1478 O O . PRO B 1 71 ? 7.699 -25.734 2.92 1 94.88 71 PRO B O 1
ATOM 1481 N N . GLU B 1 72 ? 7.555 -26.094 0.74 1 94.69 72 GLU B N 1
ATOM 1482 C CA . GLU B 1 72 ? 8.82 -25.406 0.472 1 94.69 72 GLU B CA 1
ATOM 1483 C C . GLU B 1 72 ? 8.68 -23.891 0.61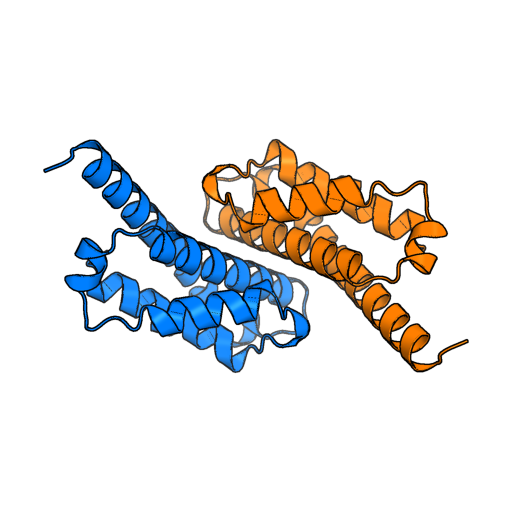3 1 94.69 72 GLU B C 1
ATOM 1485 O O . GLU B 1 72 ? 9.68 -23.188 0.688 1 94.69 72 GLU B O 1
ATOM 1490 N N . ILE B 1 73 ? 7.457 -23.484 0.588 1 96.12 73 ILE B N 1
ATOM 1491 C CA . ILE B 1 73 ? 7.203 -22.047 0.71 1 96.12 73 ILE B CA 1
ATOM 1492 C C . ILE B 1 73 ? 7.109 -21.656 2.186 1 96.12 73 ILE B C 1
ATOM 1494 O O . ILE B 1 73 ? 6.434 -22.328 2.967 1 96.12 73 ILE B O 1
ATOM 1498 N N . ASP B 1 74 ? 7.824 -20.547 2.602 1 94.62 74 ASP B N 1
ATOM 1499 C CA . ASP B 1 74 ? 7.758 -20 3.955 1 94.62 74 ASP B CA 1
ATOM 1500 C C . ASP B 1 74 ? 6.508 -19.141 4.145 1 94.62 74 ASP B C 1
ATOM 1502 O O . ASP B 1 74 ? 6.598 -17.922 4.266 1 94.62 74 ASP B O 1
ATOM 1506 N N . TRP B 1 75 ? 5.355 -19.797 4.348 1 95.44 75 TRP B N 1
ATOM 1507 C CA . TRP B 1 75 ? 4.07 -19.109 4.461 1 95.44 75 TRP B CA 1
ATOM 1508 C C . TRP B 1 75 ? 4.059 -18.172 5.672 1 95.44 75 TRP B C 1
ATOM 1510 O O . TRP B 1 75 ? 3.543 -17.062 5.594 1 95.44 75 TRP B O 1
ATOM 1520 N N . ALA B 1 76 ? 4.672 -18.609 6.715 1 93.56 76 ALA B N 1
ATOM 1521 C CA . ALA B 1 76 ? 4.719 -17.797 7.938 1 93.56 76 ALA B CA 1
ATOM 1522 C C . ALA B 1 76 ? 5.559 -16.547 7.734 1 93.56 76 ALA B C 1
ATOM 1524 O O . ALA B 1 76 ? 5.23 -15.484 8.266 1 93.56 76 ALA B O 1
ATOM 1525 N N . GLY B 1 77 ? 6.629 -16.672 7.043 1 93.75 77 GLY B N 1
ATOM 1526 C CA . GLY B 1 77 ? 7.469 -15.531 6.746 1 93.75 77 GLY B CA 1
ATOM 1527 C C . GLY B 1 77 ? 6.754 -14.453 5.945 1 93.75 77 GLY B C 1
ATOM 1528 O O . GLY B 1 77 ? 6.953 -13.266 6.18 1 93.75 77 GLY B O 1
ATOM 1529 N N . ILE B 1 78 ? 5.918 -14.914 5.02 1 94.44 78 ILE B N 1
ATOM 1530 C CA . ILE B 1 78 ? 5.137 -13.984 4.207 1 94.44 78 ILE B CA 1
ATOM 1531 C C . ILE B 1 78 ? 4.18 -13.195 5.098 1 94.44 78 ILE B C 1
ATOM 1533 O O . ILE B 1 78 ? 4.059 -11.977 4.969 1 94.44 78 ILE B O 1
ATOM 1537 N N . THR B 1 79 ? 3.592 -13.852 5.996 1 92.19 79 THR B N 1
ATOM 1538 C CA . THR B 1 79 ? 2.672 -13.211 6.926 1 92.19 79 THR B CA 1
ATOM 1539 C C . THR B 1 79 ? 3.41 -12.211 7.812 1 92.19 79 THR B C 1
ATOM 1541 O O . THR B 1 79 ? 2.908 -11.117 8.078 1 92.19 79 THR B O 1
ATOM 1544 N N . ARG B 1 80 ? 4.57 -12.578 8.258 1 91.19 80 ARG B N 1
ATOM 1545 C CA . ARG B 1 80 ? 5.375 -11.688 9.094 1 91.19 80 ARG B CA 1
ATOM 1546 C C . ARG B 1 80 ? 5.75 -10.422 8.344 1 91.19 80 ARG B C 1
ATOM 1548 O O . ARG B 1 80 ? 5.707 -9.32 8.906 1 91.19 80 ARG B O 1
ATOM 1555 N N . MET B 1 81 ? 6.09 -10.609 7.164 1 89.94 81 MET B N 1
ATOM 1556 C CA . MET B 1 81 ? 6.438 -9.453 6.344 1 89.94 81 MET B CA 1
ATOM 1557 C C . MET B 1 81 ? 5.227 -8.547 6.137 1 89.94 81 MET B C 1
ATOM 1559 O O . MET B 1 81 ? 5.344 -7.32 6.188 1 89.94 81 MET B O 1
ATOM 1563 N N . HIS B 1 82 ? 4.078 -9.148 5.84 1 90.88 82 HIS B N 1
ATOM 1564 C CA . HIS B 1 82 ? 2.838 -8.391 5.727 1 90.88 82 HIS B CA 1
ATOM 1565 C C . HIS B 1 82 ? 2.625 -7.496 6.941 1 90.88 82 HIS B C 1
ATOM 1567 O O . HIS B 1 82 ? 2.387 -6.293 6.797 1 90.88 82 HIS B O 1
ATOM 1573 N N . ASN B 1 83 ? 2.801 -8.078 8.086 1 89.44 83 ASN B N 1
ATOM 1574 C CA . ASN B 1 83 ? 2.555 -7.355 9.328 1 89.44 83 ASN B CA 1
ATOM 1575 C C . ASN B 1 83 ? 3.541 -6.207 9.508 1 89.44 83 ASN B C 1
ATOM 1577 O O . ASN B 1 83 ? 3.158 -5.117 9.938 1 89.44 83 ASN B O 1
ATOM 1581 N N . LEU B 1 84 ? 4.695 -6.508 9.188 1 89.25 84 LEU B N 1
ATOM 1582 C CA . LEU B 1 84 ? 5.734 -5.488 9.305 1 89.25 84 LEU B CA 1
ATOM 1583 C C . LEU B 1 84 ? 5.434 -4.301 8.398 1 89.25 84 LEU B C 1
ATOM 1585 O O . LEU B 1 84 ? 5.453 -3.15 8.844 1 89.25 84 LEU B O 1
ATOM 1589 N N . VAL B 1 85 ? 5.078 -4.523 7.176 1 92.19 85 VAL B N 1
ATOM 1590 C CA . VAL B 1 85 ? 4.871 -3.457 6.199 1 92.19 85 VAL B CA 1
ATOM 1591 C C . VAL B 1 85 ? 3.559 -2.734 6.496 1 92.19 85 VAL B C 1
ATOM 1593 O O . VAL B 1 85 ? 3.482 -1.508 6.391 1 92.19 85 VAL B O 1
ATOM 1596 N N . SER B 1 86 ? 2.568 -3.424 6.922 1 90 86 SER B N 1
ATOM 1597 C CA . SER B 1 86 ? 1.242 -2.857 7.141 1 90 86 SER B CA 1
ATOM 1598 C C . SER B 1 86 ? 1.209 -1.998 8.398 1 90 86 SER B C 1
ATOM 1600 O O . SER B 1 86 ? 0.508 -0.985 8.445 1 90 86 SER B O 1
ATOM 1602 N N . HIS B 1 87 ? 1.971 -2.344 9.375 1 85.12 87 HIS B N 1
ATOM 1603 C CA . HIS B 1 87 ? 1.771 -1.711 10.672 1 85.12 87 HIS B CA 1
ATOM 1604 C C . HIS B 1 87 ? 2.949 -0.812 11.031 1 85.12 87 HIS B C 1
ATOM 1606 O O . HIS B 1 87 ? 2.816 0.089 11.867 1 85.12 87 HIS B O 1
ATOM 1612 N N . HIS B 1 88 ? 4.016 -1.018 10.383 1 86 88 HIS B N 1
ATOM 1613 C CA . HIS B 1 88 ? 5.219 -0.275 10.734 1 86 88 HIS B CA 1
ATOM 1614 C C . HIS B 1 88 ? 5.828 0.406 9.516 1 86 88 HIS B C 1
ATOM 1616 O O . HIS B 1 88 ? 6.98 0.145 9.164 1 86 88 HIS B O 1
ATOM 1622 N N . TYR B 1 89 ? 5.098 1.386 9.039 1 85.31 89 TYR B N 1
ATOM 1623 C CA . TYR B 1 89 ? 5.52 2.07 7.824 1 85.31 89 TYR B CA 1
ATOM 1624 C C . TYR B 1 89 ? 6.859 2.764 8.023 1 85.31 89 TYR B C 1
ATOM 1626 O O . TYR B 1 89 ? 7.586 3.018 7.059 1 85.31 89 TYR B O 1
ATOM 1634 N N . ASP B 1 90 ? 7.164 3.031 9.227 1 84.81 90 ASP B N 1
ATOM 1635 C CA . ASP B 1 90 ? 8.391 3.764 9.539 1 84.81 90 ASP B CA 1
ATOM 1636 C C . ASP B 1 90 ? 9.562 2.809 9.758 1 84.81 90 ASP B C 1
ATOM 1638 O O . ASP B 1 90 ? 10.703 3.244 9.93 1 84.81 90 ASP B O 1
ATOM 1642 N N . LYS B 1 91 ? 9.273 1.557 9.719 1 84.31 91 LYS B N 1
ATOM 1643 C CA . LYS B 1 91 ? 10.336 0.577 9.922 1 84.31 91 LYS B CA 1
ATOM 1644 C C . LYS B 1 91 ? 10.656 -0.168 8.625 1 84.31 91 LYS B C 1
ATOM 1646 O O . LYS B 1 91 ? 11.484 -1.075 8.609 1 84.31 91 LYS B O 1
ATOM 1651 N N . VAL B 1 92 ? 9.992 0.199 7.633 1 86.44 92 VAL B N 1
ATOM 1652 C CA . VAL B 1 92 ? 10.211 -0.445 6.344 1 86.44 92 VAL B CA 1
ATOM 1653 C C . VAL B 1 92 ? 11.445 0.151 5.672 1 86.44 92 VAL B C 1
ATOM 1655 O O . VAL B 1 92 ? 11.562 1.373 5.555 1 86.44 92 VAL B O 1
ATOM 1658 N N . ASN B 1 93 ? 12.438 -0.668 5.441 1 88.19 93 ASN B N 1
ATOM 1659 C CA . ASN B 1 93 ? 13.617 -0.152 4.762 1 88.19 93 ASN B CA 1
ATOM 1660 C C . ASN B 1 93 ? 13.805 -0.802 3.395 1 88.19 93 ASN B C 1
ATOM 1662 O O . ASN B 1 93 ? 13.414 -1.953 3.189 1 88.19 93 ASN B O 1
ATOM 1666 N N . ASP B 1 94 ? 14.484 -0.104 2.57 1 88.69 94 ASP B N 1
ATOM 1667 C CA . ASP B 1 94 ? 14.672 -0.497 1.177 1 88.69 94 ASP B CA 1
ATOM 1668 C C . ASP B 1 94 ? 15.422 -1.821 1.075 1 88.69 94 ASP B C 1
ATOM 1670 O O . ASP B 1 94 ? 15.148 -2.631 0.185 1 88.69 94 ASP B O 1
ATOM 1674 N N . ASP B 1 95 ? 16.234 -2.027 2.035 1 88.56 95 ASP B N 1
ATOM 1675 C CA . ASP B 1 95 ? 17.078 -3.227 2.002 1 88.56 95 ASP B CA 1
ATOM 1676 C C . ASP B 1 95 ? 16.234 -4.484 2.189 1 88.56 95 ASP B C 1
ATOM 1678 O O . ASP B 1 95 ? 16.594 -5.559 1.698 1 88.56 95 ASP B O 1
ATOM 1682 N N . LEU B 1 96 ? 15.164 -4.359 2.836 1 90 96 LEU B N 1
ATOM 1683 C CA . LEU B 1 96 ? 14.25 -5.477 3.049 1 90 96 LEU B CA 1
ATOM 1684 C C . LEU B 1 96 ? 13.242 -5.578 1.911 1 90 96 LEU B C 1
ATOM 1686 O O . LEU B 1 96 ? 12.977 -6.668 1.404 1 90 96 LEU B O 1
ATOM 1690 N N . LEU B 1 97 ? 12.828 -4.516 1.439 1 94.25 97 LEU B N 1
ATOM 1691 C CA . LEU B 1 97 ? 11.688 -4.512 0.537 1 94.25 97 LEU B CA 1
ATOM 1692 C C . LEU B 1 97 ? 12.117 -4.805 -0.895 1 94.25 97 LEU B C 1
ATOM 1694 O O . LEU B 1 97 ? 11.406 -5.48 -1.64 1 94.25 97 LEU B O 1
ATOM 1698 N N . TRP B 1 98 ? 13.289 -4.293 -1.201 1 96.62 98 TRP B N 1
ATOM 1699 C CA . TRP B 1 98 ? 13.734 -4.504 -2.574 1 96.62 98 TRP B CA 1
ATOM 1700 C C . TRP B 1 98 ? 13.93 -5.988 -2.859 1 96.62 98 TRP B C 1
ATOM 1702 O O . TRP B 1 98 ? 13.398 -6.516 -3.836 1 96.62 98 TRP B O 1
ATOM 1712 N N . PRO B 1 99 ? 14.617 -6.746 -1.966 1 96.06 99 PRO B N 1
ATOM 1713 C CA . PRO B 1 99 ? 14.734 -8.18 -2.223 1 96.06 99 PRO B CA 1
ATOM 1714 C C . PRO B 1 99 ? 13.383 -8.898 -2.195 1 96.06 99 PRO B C 1
ATOM 1716 O O . PRO B 1 99 ? 13.18 -9.875 -2.92 1 96.06 99 PRO B O 1
ATOM 1719 N N . ALA B 1 100 ? 12.508 -8.469 -1.37 1 96 100 ALA B N 1
ATOM 1720 C CA . ALA B 1 100 ? 11.172 -9.062 -1.351 1 96 100 ALA B CA 1
ATOM 1721 C C . ALA B 1 100 ? 10.5 -8.953 -2.717 1 96 100 ALA B C 1
ATOM 1723 O O . ALA B 1 100 ? 9.945 -9.93 -3.225 1 96 100 ALA B O 1
ATOM 1724 N N . LEU B 1 101 ? 10.648 -7.84 -3.359 1 96.81 101 LEU B N 1
ATOM 1725 C CA . LEU B 1 101 ? 10.008 -7.555 -4.637 1 96.81 101 LEU B CA 1
ATOM 1726 C C . LEU B 1 101 ? 10.727 -8.266 -5.777 1 96.81 101 LEU B C 1
ATOM 1728 O O . LEU B 1 101 ? 10.086 -8.742 -6.719 1 96.81 101 LEU B O 1
ATOM 1732 N N . THR B 1 102 ? 12.055 -8.383 -5.652 1 97.25 102 THR B N 1
ATOM 1733 C CA . THR B 1 102 ? 12.844 -8.727 -6.832 1 97.25 102 THR B CA 1
ATOM 1734 C C . THR B 1 102 ? 13.32 -10.172 -6.758 1 97.25 102 THR B C 1
ATOM 1736 O O . THR B 1 102 ? 13.742 -10.742 -7.766 1 97.25 102 THR B O 1
ATOM 1739 N N . VAL B 1 103 ? 13.219 -10.734 -5.637 1 96.56 103 VAL B N 1
ATOM 1740 C CA . VAL B 1 103 ? 13.719 -12.094 -5.473 1 96.56 103 VAL B CA 1
ATOM 1741 C C . VAL B 1 103 ? 12.617 -12.992 -4.902 1 96.56 103 VAL B C 1
ATOM 1743 O O . VAL B 1 103 ? 12.211 -13.961 -5.535 1 96.56 103 VAL B O 1
ATOM 1746 N N . ARG B 1 104 ? 12.031 -12.602 -3.779 1 96.25 104 ARG B N 1
ATOM 1747 C CA . ARG B 1 104 ? 11.133 -13.492 -3.045 1 96.25 104 ARG B CA 1
ATOM 1748 C C . ARG B 1 104 ? 9.812 -13.672 -3.785 1 96.25 104 ARG B C 1
ATOM 1750 O O . ARG B 1 104 ? 9.312 -14.789 -3.908 1 96.25 104 ARG B O 1
ATOM 1757 N N . ILE B 1 105 ? 9.281 -12.586 -4.301 1 96.81 105 ILE B N 1
ATOM 1758 C CA . ILE B 1 105 ? 8.008 -12.664 -5.008 1 96.81 105 ILE B CA 1
ATOM 1759 C C . ILE B 1 105 ? 8.188 -13.461 -6.297 1 96.81 105 ILE B C 1
ATOM 1761 O O . ILE B 1 105 ? 7.438 -14.406 -6.559 1 96.81 105 ILE B O 1
ATOM 1765 N N . PRO B 1 106 ? 9.195 -13.156 -7.07 1 97.06 106 PRO B N 1
ATOM 1766 C CA . PRO B 1 106 ? 9.406 -13.977 -8.266 1 97.06 106 PRO B CA 1
ATOM 1767 C C . PRO B 1 106 ? 9.617 -15.453 -7.949 1 97.06 106 PRO B C 1
ATOM 1769 O O . PRO B 1 106 ? 9.102 -16.312 -8.656 1 97.06 106 PRO B O 1
ATOM 1772 N N . ALA B 1 107 ? 10.344 -15.758 -6.91 1 96.69 107 ALA B N 1
ATOM 1773 C CA . ALA B 1 107 ? 10.562 -17.141 -6.512 1 96.69 107 ALA B CA 1
ATOM 1774 C C . ALA B 1 107 ? 9.25 -17.828 -6.133 1 96.69 107 ALA B C 1
ATOM 1776 O O . ALA B 1 107 ? 9.016 -18.984 -6.488 1 96.69 107 ALA B O 1
ATOM 1777 N N . LEU B 1 108 ? 8.406 -17.109 -5.406 1 97.06 108 LEU B N 1
ATOM 1778 C CA . LEU B 1 108 ? 7.09 -17.609 -5.031 1 97.06 108 LEU B CA 1
ATOM 1779 C C . LEU B 1 108 ? 6.277 -17.969 -6.27 1 97.06 108 LEU B C 1
ATOM 1781 O O . LEU B 1 108 ? 5.703 -19.062 -6.34 1 97.06 108 LEU B O 1
ATOM 1785 N N . LEU B 1 109 ? 6.297 -17.094 -7.238 1 97 109 LEU B N 1
ATOM 1786 C CA . LEU B 1 109 ? 5.543 -17.328 -8.469 1 97 109 LEU B CA 1
ATOM 1787 C C . LEU B 1 109 ? 6.09 -18.531 -9.219 1 97 109 LEU B C 1
ATOM 1789 O O . LEU B 1 109 ? 5.32 -19.344 -9.75 1 97 109 LEU B O 1
ATOM 1793 N N . THR B 1 110 ? 7.375 -18.641 -9.203 1 96.75 110 THR B N 1
ATOM 1794 C CA . THR B 1 110 ? 8.023 -19.75 -9.883 1 96.75 110 THR B CA 1
ATOM 1795 C C . THR B 1 110 ? 7.621 -21.078 -9.242 1 96.75 110 THR B C 1
ATOM 1797 O O . THR B 1 110 ? 7.23 -22.016 -9.93 1 96.75 110 THR B O 1
ATOM 1800 N N . VAL B 1 111 ? 7.68 -21.109 -7.941 1 96 111 VAL B N 1
ATOM 1801 C CA . VAL B 1 111 ? 7.359 -22.328 -7.203 1 96 111 VAL B CA 1
ATOM 1802 C C . VAL B 1 111 ? 5.895 -22.703 -7.438 1 96 111 VAL B C 1
ATOM 1804 O O . VAL B 1 111 ? 5.559 -23.891 -7.535 1 96 111 VAL B O 1
ATOM 1807 N N . LEU B 1 112 ? 5.043 -21.703 -7.602 1 95.5 112 LEU B N 1
ATOM 1808 C CA . LEU B 1 112 ? 3.611 -21.938 -7.762 1 95.5 112 LEU B CA 1
ATOM 1809 C C . LEU B 1 112 ? 3.262 -22.188 -9.227 1 95.5 112 LEU B C 1
ATOM 1811 O O . LEU B 1 112 ? 2.102 -22.438 -9.562 1 95.5 112 LEU B O 1
ATOM 1815 N N . GLY B 1 113 ? 4.266 -22.031 -10.07 1 95.25 113 GLY B N 1
ATOM 1816 C CA . GLY B 1 113 ? 4.051 -22.25 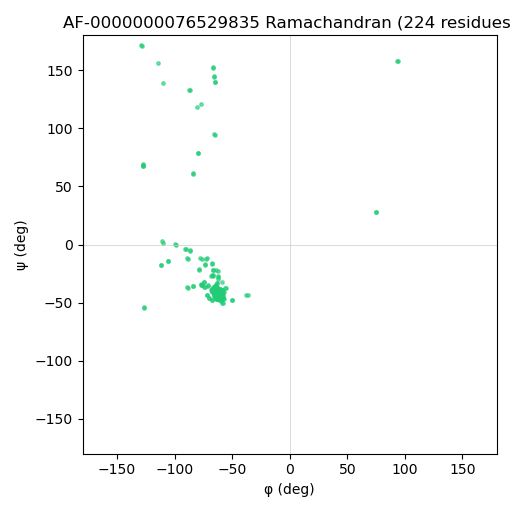-11.492 1 95.25 113 GLY B CA 1
ATOM 1817 C C . GLY B 1 113 ? 3.283 -21.125 -12.164 1 95.25 113 GLY B C 1
ATOM 1818 O O . GLY B 1 113 ? 2.467 -21.375 -13.055 1 95.25 113 GLY B O 1
ATOM 1819 N N . LEU B 1 114 ? 3.43 -20.062 -11.625 1 94.69 114 LEU B N 1
ATOM 1820 C CA . LEU B 1 114 ? 2.723 -18.891 -12.141 1 94.69 114 LEU B CA 1
ATOM 1821 C C . LEU B 1 114 ? 3.645 -18.047 -13 1 94.69 114 LEU B C 1
ATOM 1823 O O . LEU B 1 114 ? 4.863 -18.047 -12.82 1 94.69 114 LEU B O 1
#

Secondary structure (DSSP, 8-state):
--HHHHHHHHHHHHHHHHHHHHHHHHHTT-HHHHH-SSHHHHHHHHHHHHHHHHHHHHHHHS-HHHHHT-TTS-HHHHHHHHHHHHH-TTS--HHHHHHIIIIIHHHHHHHTT-/--HHHHHHHHHHHHHHHHHHHHHHHHHTT-HHHHH-SSHHHHHHHHHHHHHHHHHHHHHHHS-HHHHHT-TTS-HHHHHHHHHHHHH-TTS--HHHHHHIIIIIHHHHHHHTT-